Protein AF-A0A0T6BMM8-F1 (afdb_monomer)

pLDDT: mean 78.93, std 19.9, range [31.86, 98.25]

Organism: NCBI:txid1664069

Structure (mmCIF, N/CA/C/O backbone):
data_AF-A0A0T6BMM8-F1
#
_entry.id   AF-A0A0T6BMM8-F1
#
loop_
_atom_site.group_PDB
_atom_site.id
_atom_site.type_symbol
_atom_site.label_atom_id
_atom_site.label_alt_id
_atom_site.label_comp_id
_atom_site.label_asym_id
_atom_site.label_entity_id
_atom_site.label_seq_id
_atom_site.pdbx_PDB_ins_code
_atom_site.Cartn_x
_atom_site.Cartn_y
_atom_site.Cartn_z
_atom_site.occupancy
_atom_site.B_iso_or_equiv
_atom_site.auth_seq_id
_atom_site.auth_comp_id
_atom_site.auth_asym_id
_atom_site.auth_atom_id
_atom_site.pdbx_PDB_model_num
ATOM 1 N N . MET A 1 1 ? -15.860 4.175 -27.025 1.00 31.86 1 MET A N 1
ATOM 2 C CA . MET A 1 1 ? -15.314 3.008 -27.742 1.00 31.86 1 MET A CA 1
ATOM 3 C C . MET A 1 1 ? -14.061 2.585 -27.005 1.00 31.86 1 MET A C 1
ATOM 5 O O . MET A 1 1 ? -13.021 3.208 -27.163 1.00 31.86 1 MET A O 1
ATOM 9 N N . THR A 1 2 ? -14.200 1.643 -26.081 1.00 34.31 2 THR A N 1
ATOM 10 C CA . THR A 1 2 ? -13.064 0.971 -25.454 1.00 34.31 2 THR A CA 1
ATOM 11 C C . THR A 1 2 ? -12.447 0.092 -26.531 1.00 34.31 2 THR A C 1
ATOM 13 O O . THR A 1 2 ? -13.033 -0.920 -26.894 1.00 34.31 2 THR A O 1
ATOM 16 N N . ASN A 1 3 ? -11.322 0.520 -27.107 1.00 37.91 3 ASN A N 1
ATOM 17 C CA . ASN A 1 3 ? -10.489 -0.384 -27.890 1.00 37.91 3 ASN A CA 1
ATOM 18 C C . ASN A 1 3 ? -9.991 -1.451 -26.914 1.00 37.91 3 ASN A C 1
ATOM 20 O O . ASN A 1 3 ? -9.030 -1.219 -26.180 1.00 37.91 3 ASN A O 1
ATOM 24 N N . GLU A 1 4 ? -10.698 -2.576 -26.849 1.00 42.66 4 GLU A N 1
ATOM 25 C CA . GLU A 1 4 ? -10.143 -3.811 -26.320 1.00 42.66 4 GLU A CA 1
ATOM 26 C C . GLU A 1 4 ? -8.946 -4.130 -27.210 1.00 42.66 4 GLU A C 1
ATOM 28 O O . GLU A 1 4 ? -9.084 -4.501 -28.372 1.00 42.66 4 GLU A O 1
ATOM 33 N N . ILE A 1 5 ? -7.751 -3.839 -26.702 1.00 48.84 5 ILE A N 1
ATOM 34 C CA . ILE A 1 5 ? -6.519 -4.292 -27.330 1.00 48.84 5 ILE A CA 1
ATOM 35 C C . ILE A 1 5 ? -6.585 -5.811 -27.220 1.00 48.84 5 ILE A C 1
ATOM 37 O O . ILE A 1 5 ? -6.450 -6.339 -26.116 1.00 48.84 5 ILE A O 1
ATOM 41 N N . GLU A 1 6 ? -6.856 -6.495 -28.333 1.00 53.66 6 GLU A N 1
ATOM 42 C CA . GLU A 1 6 ? -6.776 -7.951 -28.402 1.00 53.66 6 GLU A CA 1
ATOM 43 C C . GLU A 1 6 ? -5.420 -8.375 -27.832 1.00 53.66 6 GLU A C 1
ATOM 45 O O . GLU A 1 6 ? -4.353 -8.001 -28.329 1.00 53.66 6 GLU A O 1
ATOM 50 N N . THR A 1 7 ? -5.450 -9.098 -26.717 1.00 76.31 7 THR A N 1
ATOM 51 C CA . THR A 1 7 ? -4.238 -9.636 -26.108 1.00 76.31 7 THR A CA 1
ATOM 52 C C . THR A 1 7 ? -3.638 -10.669 -27.044 1.00 76.31 7 THR A C 1
ATOM 54 O O . THR A 1 7 ? -4.330 -11.594 -27.464 1.00 76.31 7 THR A O 1
ATOM 57 N N . PHE A 1 8 ? -2.347 -10.529 -27.344 1.00 86.62 8 PHE A N 1
ATOM 58 C CA . PHE A 1 8 ? -1.623 -11.454 -28.211 1.00 86.62 8 PHE A CA 1
ATOM 59 C C . PHE A 1 8 ? -1.727 -12.896 -27.688 1.00 86.62 8 PHE A C 1
ATOM 61 O O . PHE A 1 8 ? -1.293 -13.195 -26.570 1.00 86.62 8 PHE A O 1
ATOM 68 N N . ASN A 1 9 ? -2.308 -13.791 -28.489 1.00 89.69 9 ASN A N 1
ATOM 69 C CA . ASN A 1 9 ? -2.536 -15.175 -28.096 1.00 89.69 9 ASN A CA 1
ATOM 70 C C . ASN A 1 9 ? -1.336 -16.062 -28.452 1.00 89.69 9 ASN A C 1
ATOM 72 O O . ASN A 1 9 ? -1.117 -16.449 -29.596 1.00 89.69 9 ASN A O 1
ATOM 76 N N . TYR A 1 10 ? -0.581 -16.448 -27.428 1.00 90.94 10 TYR A N 1
ATOM 77 C CA . TYR A 1 10 ? 0.542 -17.375 -27.561 1.00 90.94 10 TYR A CA 1
ATOM 78 C C . TYR A 1 10 ? 0.148 -18.798 -27.973 1.00 90.94 10 TYR A C 1
ATOM 80 O O . TYR A 1 10 ? 1.018 -19.547 -28.412 1.00 90.94 10 TYR A O 1
ATOM 88 N N . GLY A 1 11 ? -1.119 -19.187 -27.794 1.00 91.12 11 GLY A N 1
ATOM 89 C CA . GLY A 1 11 ? -1.614 -20.523 -28.130 1.00 91.12 11 GLY A CA 1
ATOM 90 C C . GLY A 1 11 ? -1.694 -20.792 -29.632 1.00 91.12 11 GLY A C 1
ATOM 91 O O . GLY A 1 11 ? -1.698 -21.951 -30.033 1.00 91.12 11 GLY A O 1
ATOM 92 N N . ASP A 1 12 ? -1.693 -19.738 -30.450 1.00 92.94 12 ASP A N 1
ATOM 93 C CA . ASP A 1 12 ? -1.763 -19.848 -31.912 1.00 92.94 12 ASP A CA 1
ATOM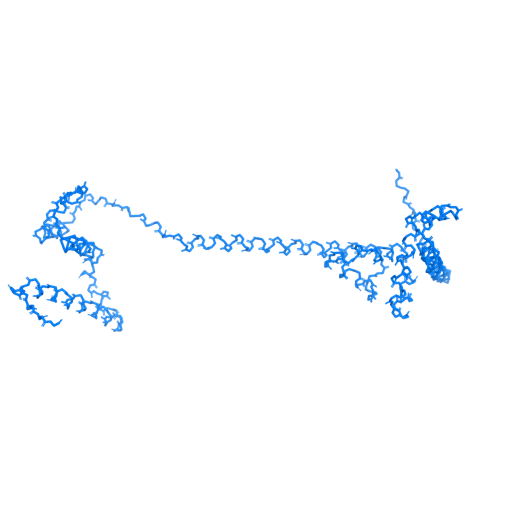 94 C C . ASP A 1 12 ? -0.390 -20.137 -32.551 1.00 92.94 12 ASP A C 1
ATOM 96 O O . ASP A 1 12 ? -0.276 -20.298 -33.765 1.00 92.94 12 ASP A O 1
ATOM 100 N N . LEU A 1 13 ? 0.671 -20.198 -31.739 1.00 94.50 13 LEU A N 1
ATOM 101 C CA . LEU A 1 13 ? 2.051 -20.401 -32.170 1.00 94.50 13 LEU A CA 1
ATOM 102 C C . LEU A 1 13 ? 2.547 -21.805 -31.819 1.00 94.50 13 LEU A C 1
ATOM 104 O O . LEU A 1 13 ? 2.108 -22.422 -30.848 1.00 94.50 13 LEU A O 1
ATOM 108 N N . ASP A 1 14 ? 3.552 -22.283 -32.553 1.00 96.44 14 ASP A N 1
ATOM 109 C CA . ASP A 1 14 ? 4.294 -23.462 -32.124 1.00 96.44 14 ASP A CA 1
ATOM 110 C C . ASP A 1 14 ? 5.103 -23.173 -30.843 1.00 96.44 14 ASP A C 1
ATOM 112 O O . ASP A 1 14 ? 5.467 -22.032 -30.531 1.00 96.44 14 ASP A O 1
ATOM 116 N N . ILE A 1 15 ? 5.419 -24.239 -30.105 1.00 95.50 15 ILE A N 1
ATOM 117 C CA . ILE A 1 15 ? 6.085 -24.166 -28.797 1.00 95.50 15 ILE A CA 1
ATOM 118 C C . ILE A 1 15 ? 7.424 -23.413 -28.878 1.00 95.50 15 ILE A C 1
ATOM 120 O O . ILE A 1 15 ? 7.749 -22.643 -27.971 1.00 95.50 15 ILE A O 1
ATOM 124 N N . SER A 1 16 ? 8.198 -23.607 -29.952 1.00 97.06 16 SER A N 1
ATOM 125 C CA . SER A 1 16 ? 9.505 -22.965 -30.120 1.00 97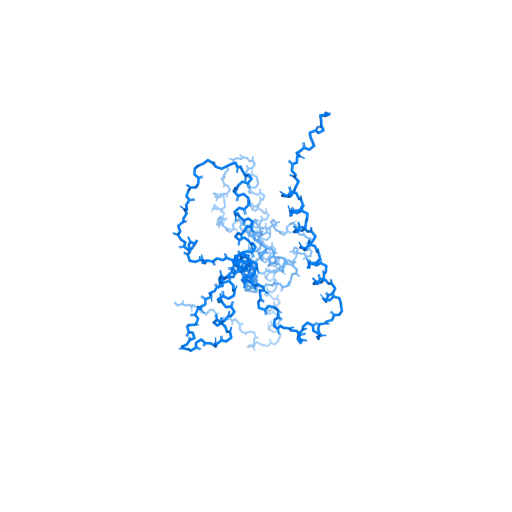.06 16 SER A CA 1
ATOM 126 C C . SER A 1 16 ? 9.347 -21.458 -30.324 1.00 97.06 16 SER A C 1
ATOM 128 O O . SER A 1 16 ? 10.013 -20.667 -29.650 1.00 97.06 16 SER A O 1
ATOM 130 N N . THR A 1 17 ? 8.435 -21.044 -31.206 1.00 96.31 17 THR A N 1
ATOM 131 C CA . THR A 1 17 ? 8.170 -19.623 -31.478 1.00 96.31 17 THR A CA 1
ATOM 132 C C . THR A 1 17 ? 7.598 -18.911 -30.253 1.00 96.31 17 THR A C 1
ATOM 134 O O . THR A 1 17 ? 8.076 -17.834 -29.885 1.00 96.31 17 THR A O 1
ATOM 137 N N . ALA A 1 18 ? 6.639 -19.528 -29.557 1.00 95.81 18 ALA A N 1
ATOM 138 C CA . ALA A 1 18 ? 6.076 -18.985 -28.324 1.00 95.81 18 ALA A CA 1
ATOM 139 C C . ALA A 1 18 ? 7.156 -18.790 -27.242 1.00 95.81 18 ALA A C 1
ATOM 141 O O . ALA A 1 18 ? 7.221 -17.734 -26.607 1.00 95.81 18 ALA A O 1
ATOM 142 N N . ALA A 1 19 ? 8.043 -19.774 -27.057 1.00 95.50 19 ALA A N 1
ATOM 143 C CA . ALA A 1 19 ? 9.151 -19.679 -26.108 1.00 95.50 19 ALA A CA 1
ATOM 144 C C . ALA A 1 19 ? 10.163 -18.587 -26.499 1.00 95.50 19 ALA A C 1
ATOM 146 O O . ALA A 1 19 ? 10.623 -17.829 -25.640 1.00 95.50 19 ALA A O 1
ATOM 147 N N . PHE A 1 20 ? 10.486 -18.468 -27.790 1.00 96.81 20 PHE A N 1
ATOM 148 C CA . PHE A 1 20 ? 11.370 -17.423 -28.303 1.00 96.81 20 PHE A CA 1
ATOM 149 C C . PHE A 1 20 ? 10.814 -16.019 -28.033 1.00 96.81 20 PHE A C 1
ATOM 151 O O . PHE A 1 20 ? 11.542 -15.169 -27.516 1.00 96.81 20 PHE A O 1
ATOM 158 N N . LEU A 1 21 ? 9.534 -15.780 -28.334 1.00 96.38 21 LEU A N 1
ATOM 159 C CA . LEU A 1 21 ? 8.892 -14.483 -28.111 1.00 96.38 21 LEU A CA 1
ATOM 160 C C . LEU A 1 21 ? 8.829 -14.128 -26.623 1.00 96.38 21 LEU A C 1
ATOM 162 O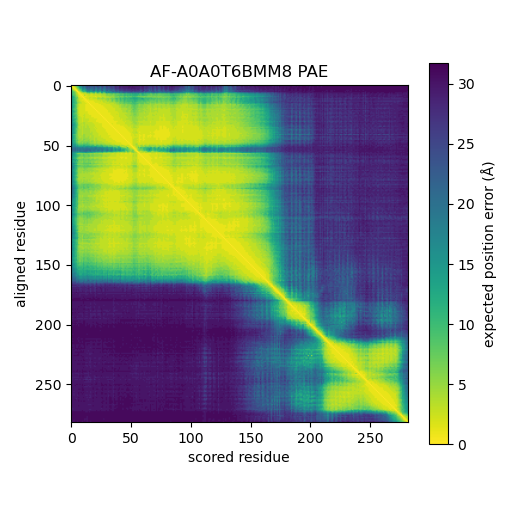 O . LEU A 1 21 ? 9.251 -13.035 -26.256 1.00 96.38 21 LEU A O 1
ATOM 166 N N . ARG A 1 22 ? 8.452 -15.072 -25.749 1.00 93.38 22 ARG A N 1
ATOM 167 C CA . ARG A 1 22 ? 8.483 -14.862 -24.288 1.00 93.38 22 ARG A CA 1
ATOM 168 C C . ARG A 1 22 ? 9.878 -14.494 -23.785 1.00 93.38 22 ARG A C 1
ATOM 170 O O . ARG A 1 22 ? 10.026 -13.610 -22.945 1.00 93.38 22 ARG A O 1
ATOM 177 N N . LYS A 1 23 ? 10.922 -15.131 -24.326 1.00 95.62 23 LYS A N 1
ATOM 178 C CA . LYS A 1 23 ? 12.310 -14.767 -24.011 1.00 95.62 23 LYS A CA 1
ATOM 179 C C . LYS A 1 23 ? 12.632 -13.342 -24.466 1.00 95.62 23 LYS A C 1
ATOM 181 O O . LYS A 1 23 ? 13.268 -12.601 -23.725 1.00 95.62 23 LYS A O 1
ATOM 186 N N . LYS A 1 24 ? 12.198 -12.937 -25.665 1.00 96.38 24 LYS A N 1
ATOM 187 C CA . LYS A 1 24 ? 12.388 -11.560 -26.146 1.00 96.38 24 LYS A CA 1
ATOM 188 C C . LYS A 1 24 ? 11.645 -10.541 -25.288 1.00 96.38 24 LYS A C 1
ATOM 190 O O . LYS A 1 24 ? 12.241 -9.518 -24.969 1.00 96.38 24 LYS A O 1
ATOM 195 N N . GLU A 1 25 ? 10.419 -10.830 -24.866 1.00 92.50 25 GLU A N 1
ATOM 196 C CA . GLU A 1 25 ? 9.665 -9.964 -23.955 1.00 92.50 25 GLU A CA 1
ATOM 197 C C . GLU A 1 25 ? 10.360 -9.791 -22.605 1.00 92.50 25 GLU A C 1
ATOM 199 O O . GLU A 1 25 ? 10.476 -8.665 -22.122 1.00 92.50 25 GLU A O 1
ATOM 204 N N . ASN A 1 26 ? 10.861 -10.878 -22.012 1.00 90.25 26 ASN A N 1
ATOM 205 C CA . ASN A 1 26 ? 11.603 -10.804 -20.753 1.00 90.25 26 ASN A CA 1
ATOM 206 C C . ASN A 1 26 ? 12.877 -9.964 -20.910 1.00 90.25 26 ASN A C 1
ATOM 208 O O . ASN A 1 26 ? 13.080 -9.028 -20.143 1.00 90.25 26 ASN A O 1
ATOM 212 N N . ASN A 1 27 ? 13.664 -10.197 -21.967 1.00 93.56 27 ASN A N 1
ATOM 213 C CA . ASN A 1 27 ? 14.850 -9.385 -22.251 1.00 93.56 27 ASN A CA 1
ATOM 214 C C . ASN A 1 27 ? 14.503 -7.894 -22.421 1.00 93.56 27 ASN A C 1
ATOM 216 O O . ASN A 1 27 ? 15.215 -7.029 -21.920 1.00 93.56 27 ASN A O 1
ATOM 220 N N . MET A 1 28 ? 13.424 -7.573 -23.146 1.00 94.00 28 MET A N 1
ATOM 221 C CA . MET A 1 28 ? 12.974 -6.186 -23.312 1.00 94.00 28 MET A CA 1
ATOM 222 C C . MET A 1 28 ? 12.570 -5.567 -21.973 1.00 94.00 28 MET A C 1
ATOM 224 O O . MET A 1 28 ? 12.896 -4.409 -21.720 1.00 94.00 28 MET A O 1
ATOM 228 N N . ARG A 1 29 ? 11.896 -6.331 -21.107 1.00 89.44 29 ARG A N 1
ATOM 229 C CA . ARG A 1 29 ? 11.499 -5.879 -19.770 1.00 89.44 29 ARG A CA 1
ATOM 230 C C . ARG A 1 29 ? 12.711 -5.554 -18.904 1.00 89.44 29 ARG A C 1
ATOM 232 O O . ARG A 1 29 ? 12.743 -4.463 -18.349 1.00 89.44 29 ARG A O 1
ATOM 239 N N . GLU A 1 30 ? 13.711 -6.432 -18.863 1.00 90.50 30 GLU A N 1
ATOM 240 C CA . GLU A 1 30 ? 14.966 -6.206 -18.132 1.00 90.50 30 GLU A CA 1
ATOM 241 C C . GLU A 1 30 ? 15.691 -4.944 -18.626 1.00 90.50 30 GLU A C 1
ATOM 243 O O . GLU A 1 30 ? 16.108 -4.101 -17.830 1.00 90.50 30 GLU A O 1
ATOM 248 N N . ILE A 1 31 ? 15.807 -4.777 -19.952 1.00 93.81 31 ILE A N 1
ATOM 249 C CA . ILE A 1 31 ? 16.443 -3.597 -20.558 1.00 93.81 31 ILE A CA 1
ATOM 250 C C . ILE A 1 31 ? 15.704 -2.322 -20.147 1.00 93.81 31 ILE A C 1
ATOM 252 O O . ILE A 1 31 ? 16.333 -1.353 -19.726 1.00 93.81 31 ILE A O 1
ATOM 256 N N . VAL A 1 32 ? 14.374 -2.312 -20.261 1.00 92.75 32 VAL A N 1
ATOM 257 C CA . VAL A 1 32 ? 13.547 -1.149 -19.910 1.00 92.75 32 VAL A CA 1
ATOM 258 C C . VAL A 1 32 ? 13.610 -0.856 -18.409 1.00 92.75 32 VAL A C 1
ATOM 260 O O . VAL A 1 32 ? 13.718 0.309 -18.027 1.00 92.75 32 VAL A O 1
ATOM 263 N N . GLY A 1 33 ? 13.574 -1.890 -17.566 1.00 91.38 33 GLY A N 1
ATOM 264 C CA . GLY A 1 33 ? 13.665 -1.781 -16.112 1.00 91.38 33 GLY A CA 1
ATOM 265 C C . GLY A 1 33 ? 14.942 -1.075 -15.669 1.00 91.38 33 GLY A C 1
ATOM 266 O O . GLY A 1 33 ? 14.866 -0.063 -14.967 1.00 91.38 33 GLY A O 1
ATOM 267 N N . LYS A 1 34 ? 16.092 -1.543 -16.170 1.00 93.88 34 LYS A N 1
ATOM 268 C CA . LYS A 1 34 ? 17.409 -0.933 -15.929 1.00 93.88 34 LYS A CA 1
ATOM 269 C C . LYS A 1 34 ? 17.499 0.471 -16.511 1.00 93.88 34 LYS A C 1
ATOM 271 O O . LYS A 1 34 ? 17.884 1.400 -15.811 1.00 93.88 34 LYS A O 1
ATOM 276 N N . ALA A 1 35 ? 17.072 0.666 -17.760 1.00 95.94 35 ALA A N 1
ATOM 277 C CA . ALA A 1 35 ? 17.097 1.982 -18.398 1.00 95.94 35 ALA A CA 1
ATOM 278 C C . ALA A 1 35 ? 16.302 3.031 -17.602 1.00 95.94 35 ALA A C 1
ATOM 280 O O . ALA A 1 35 ? 16.737 4.175 -17.487 1.00 95.94 35 ALA A O 1
ATOM 281 N N . TYR A 1 36 ? 15.159 2.662 -17.014 1.00 96.00 36 TYR A N 1
ATOM 282 C CA . TYR A 1 36 ? 14.409 3.570 -16.146 1.00 96.00 36 TYR A CA 1
ATOM 283 C C . TYR A 1 36 ? 15.068 3.814 -14.789 1.00 96.00 36 TYR A C 1
ATOM 285 O O . TYR A 1 36 ? 14.929 4.923 -14.271 1.00 96.00 36 TYR A O 1
ATOM 293 N N . THR A 1 37 ? 15.782 2.839 -14.219 1.00 95.50 37 THR A N 1
ATOM 294 C CA . THR A 1 37 ? 16.611 3.070 -13.024 1.00 95.50 37 THR A CA 1
ATOM 295 C C . THR A 1 37 ? 17.695 4.105 -13.324 1.00 95.50 37 THR A C 1
ATOM 297 O O . THR A 1 37 ? 17.801 5.097 -12.604 1.00 95.50 37 THR A O 1
ATOM 300 N N . GLU A 1 38 ? 18.408 3.943 -14.441 1.00 97.44 38 GLU A N 1
ATOM 301 C CA . GLU A 1 38 ? 19.480 4.859 -14.848 1.00 97.44 38 GLU A CA 1
ATOM 302 C C . GLU A 1 38 ? 18.961 6.258 -15.161 1.00 97.44 38 GLU A C 1
ATOM 304 O O . GLU A 1 38 ? 19.521 7.244 -14.690 1.00 97.44 38 GLU A O 1
ATOM 309 N N . LEU A 1 39 ? 17.834 6.373 -15.870 1.00 97.44 39 LEU A N 1
ATOM 310 C CA . LEU A 1 39 ? 17.186 7.670 -16.072 1.00 97.44 39 LEU A CA 1
ATOM 311 C C . LEU A 1 39 ? 16.807 8.332 -14.740 1.00 97.44 39 LEU A C 1
ATOM 313 O O . LEU A 1 39 ? 16.955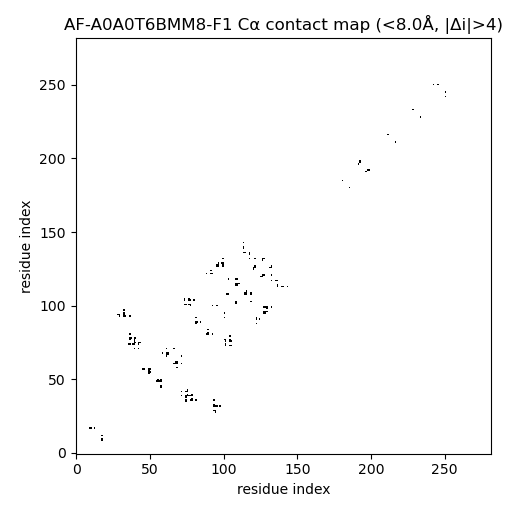 9.544 -14.599 1.00 97.44 39 LEU A O 1
ATOM 317 N N . GLY A 1 40 ? 16.325 7.558 -13.764 1.00 97.88 40 GLY A N 1
ATOM 318 C CA . GLY A 1 40 ? 16.024 8.056 -12.423 1.00 97.88 40 GLY A CA 1
ATOM 319 C C . GLY A 1 40 ? 17.258 8.597 -11.696 1.00 97.88 40 GLY A C 1
ATOM 320 O O . GLY A 1 40 ? 17.162 9.663 -11.085 1.00 97.88 40 GLY A O 1
ATOM 321 N N . ARG A 1 41 ? 18.412 7.927 -11.824 1.00 98.19 41 ARG A N 1
ATOM 322 C CA . ARG A 1 41 ? 19.699 8.397 -11.288 1.00 98.19 41 ARG A CA 1
ATOM 323 C C . ARG A 1 41 ? 20.105 9.743 -11.885 1.00 98.19 41 ARG A C 1
ATOM 325 O O . ARG A 1 41 ? 20.290 10.698 -11.136 1.00 98.19 41 ARG A O 1
ATOM 332 N N . GLU A 1 42 ? 20.176 9.846 -13.214 1.00 98.25 42 GLU A N 1
ATOM 333 C CA . GLU A 1 42 ? 20.601 11.084 -13.893 1.00 98.25 42 GLU A CA 1
ATOM 334 C C . GLU A 1 42 ? 19.679 12.265 -13.542 1.00 98.25 42 GLU A C 1
ATOM 336 O O . GLU A 1 42 ? 20.126 13.382 -13.265 1.00 98.25 42 GLU A O 1
ATOM 341 N N . LEU A 1 43 ? 18.364 12.013 -13.492 1.00 97.81 43 LEU A N 1
ATOM 342 C CA . LEU A 1 43 ? 17.376 13.008 -13.076 1.00 97.81 43 LEU A CA 1
ATOM 343 C C . LEU A 1 43 ? 17.575 13.437 -11.617 1.00 97.81 43 LEU A C 1
ATOM 345 O O . LEU A 1 43 ? 17.435 14.624 -11.312 1.00 97.81 43 LEU A O 1
ATOM 349 N N . LYS A 1 44 ? 17.898 12.501 -10.718 1.00 97.31 44 LYS A N 1
ATOM 350 C CA . LYS A 1 44 ? 18.144 12.795 -9.303 1.00 97.31 44 LYS A CA 1
ATOM 351 C C . LYS A 1 44 ? 19.389 13.660 -9.128 1.00 97.31 44 LYS A C 1
ATOM 353 O O . LYS A 1 44 ? 19.325 14.675 -8.437 1.00 97.31 44 LYS A O 1
ATOM 358 N N . GLU A 1 45 ? 20.488 13.313 -9.788 1.00 96.50 45 GLU A N 1
ATOM 359 C CA . GLU A 1 45 ? 21.735 14.082 -9.730 1.00 96.50 45 GLU A CA 1
ATOM 360 C C . GLU A 1 45 ? 21.548 15.512 -10.256 1.00 96.50 45 GLU A C 1
ATOM 362 O O . GLU A 1 45 ? 21.948 16.485 -9.604 1.00 96.50 45 GLU A O 1
ATOM 367 N N . ALA A 1 46 ? 20.857 15.663 -11.391 1.00 95.62 46 ALA A N 1
ATOM 368 C CA . ALA A 1 46 ? 20.505 16.971 -11.933 1.00 95.62 46 ALA A CA 1
ATOM 369 C C . ALA A 1 46 ? 19.617 17.773 -10.963 1.00 95.62 46 ALA A C 1
ATOM 371 O O . ALA A 1 46 ? 19.873 18.958 -10.723 1.00 95.62 46 ALA A O 1
ATOM 372 N N . GLN A 1 47 ? 18.605 17.136 -10.359 1.00 95.44 47 GLN A N 1
ATOM 373 C CA . GLN A 1 47 ? 17.729 17.768 -9.368 1.00 95.44 47 GLN A CA 1
ATOM 374 C C . GLN A 1 47 ? 18.524 18.287 -8.167 1.00 95.44 47 GLN A C 1
ATOM 376 O O . GLN A 1 47 ? 18.357 19.441 -7.766 1.00 95.44 47 GLN A O 1
ATOM 381 N N . GLU A 1 48 ? 19.410 17.466 -7.604 1.00 94.00 48 GLU A N 1
ATOM 382 C CA . GLU A 1 48 ? 20.237 17.852 -6.464 1.00 94.00 48 GLU A CA 1
ATOM 383 C C . GLU A 1 48 ? 21.175 19.009 -6.799 1.00 94.00 48 GLU A C 1
ATOM 385 O O . GLU A 1 48 ? 21.316 19.946 -6.007 1.00 94.00 48 GLU A O 1
ATOM 390 N N . ARG A 1 49 ? 21.808 18.971 -7.977 1.00 93.56 49 ARG A N 1
ATOM 391 C CA . ARG A 1 49 ? 22.726 20.024 -8.415 1.00 93.56 49 ARG A CA 1
ATOM 392 C C . ARG A 1 49 ? 22.007 21.360 -8.568 1.00 93.56 49 ARG A C 1
ATOM 394 O O . ARG A 1 49 ? 22.493 22.372 -8.063 1.00 93.56 49 ARG A O 1
ATOM 401 N N . LEU A 1 50 ? 20.844 21.358 -9.218 1.00 90.56 50 LEU A N 1
ATOM 402 C CA . LEU A 1 50 ? 20.049 22.566 -9.435 1.00 90.56 50 LEU A CA 1
ATOM 403 C C . LEU A 1 50 ? 19.425 23.096 -8.137 1.00 90.56 50 LEU A C 1
ATOM 405 O O . LEU A 1 50 ? 19.320 24.312 -7.969 1.00 90.56 50 LEU A O 1
ATOM 409 N N . SER A 1 51 ? 19.078 22.210 -7.198 1.00 86.69 51 SER A N 1
ATOM 410 C CA . SER A 1 51 ? 18.589 22.598 -5.871 1.00 86.69 51 SER A CA 1
ATOM 411 C C . SER A 1 51 ? 19.683 23.245 -5.018 1.00 86.69 51 SER A C 1
ATOM 413 O O . SER A 1 51 ? 19.441 24.285 -4.410 1.00 86.69 51 SER A O 1
ATOM 415 N N . LYS A 1 52 ? 20.897 22.672 -4.979 1.00 82.81 52 LYS A N 1
ATOM 416 C CA . LYS A 1 52 ? 22.029 23.190 -4.180 1.00 82.81 52 LYS A CA 1
ATOM 417 C C . LYS A 1 52 ? 22.477 24.585 -4.616 1.00 82.81 52 LYS A C 1
ATOM 419 O O . LYS A 1 52 ? 22.957 25.360 -3.797 1.00 82.81 52 LYS A O 1
ATOM 424 N N . CYS A 1 53 ? 22.327 24.904 -5.897 1.00 76.50 53 CYS A N 1
ATOM 425 C CA . CYS A 1 53 ? 22.712 26.199 -6.450 1.00 76.50 53 CYS A CA 1
ATOM 426 C C . CYS A 1 53 ? 21.568 27.229 -6.468 1.00 76.50 53 CYS A C 1
ATOM 428 O O . CYS A 1 53 ? 21.754 28.317 -7.004 1.00 76.50 53 CYS A O 1
ATOM 430 N N . GLY A 1 54 ? 20.394 26.900 -5.911 1.00 74.06 54 GLY A N 1
ATOM 431 C CA . GLY A 1 54 ? 19.261 27.826 -5.812 1.00 74.06 54 GLY A CA 1
ATOM 432 C C . GLY A 1 54 ? 18.641 28.225 -7.155 1.00 74.06 54 GLY A C 1
ATOM 433 O O . GLY A 1 54 ? 17.875 29.181 -7.201 1.00 74.06 54 GLY A O 1
ATOM 434 N N . TYR A 1 55 ? 18.950 27.513 -8.246 1.00 75.25 55 TYR A N 1
ATOM 435 C CA . TYR A 1 55 ? 18.485 27.887 -9.585 1.00 75.25 55 TYR A CA 1
ATOM 436 C C . TYR A 1 55 ? 16.982 27.675 -9.776 1.00 75.25 55 TYR A C 1
ATOM 438 O O . TYR A 1 55 ? 16.382 28.331 -10.620 1.00 75.25 55 TYR A O 1
ATOM 446 N N . GLY A 1 56 ? 16.376 26.727 -9.051 1.00 76.50 56 GLY A N 1
ATOM 447 C CA . GLY A 1 56 ? 14.939 26.435 -9.151 1.00 76.50 56 GLY A CA 1
ATOM 448 C C . GLY A 1 56 ? 14.461 25.965 -10.536 1.00 76.50 56 GLY A C 1
ATOM 449 O O . GLY A 1 56 ? 13.266 25.788 -10.730 1.00 76.50 56 GLY A O 1
ATOM 450 N N . CYS A 1 57 ? 15.367 25.718 -11.487 1.00 89.62 57 CYS A N 1
ATOM 451 C CA . CYS A 1 57 ? 15.050 25.503 -12.902 1.00 89.62 57 CYS A CA 1
ATOM 452 C C . CYS A 1 57 ? 14.957 24.023 -13.316 1.00 89.62 57 CYS A C 1
ATOM 454 O O . CYS A 1 57 ? 14.912 23.712 -14.504 1.00 89.62 57 CYS A O 1
ATOM 456 N N . PHE A 1 58 ? 14.926 23.085 -12.360 1.00 93.94 58 PHE A N 1
ATOM 457 C CA . PHE A 1 58 ? 14.871 21.648 -12.670 1.00 93.94 58 PHE A CA 1
ATOM 458 C C . PHE A 1 58 ? 13.649 21.281 -13.522 1.00 93.94 58 PHE A C 1
ATOM 460 O O . PHE A 1 58 ? 13.754 20.486 -14.454 1.00 93.94 58 PHE A O 1
ATOM 467 N N . GLN A 1 59 ? 12.496 21.888 -13.230 1.00 91.00 59 GLN A N 1
ATOM 468 C CA . GLN A 1 59 ? 11.271 21.660 -13.995 1.00 91.00 59 GLN A CA 1
ATOM 469 C C . GLN A 1 59 ? 11.384 22.188 -15.435 1.00 91.00 59 GLN A C 1
ATOM 471 O O . GLN A 1 59 ? 10.956 21.508 -16.372 1.00 91.00 59 GLN A O 1
ATOM 476 N N . ASP A 1 60 ? 11.984 23.362 -15.618 1.00 92.19 60 ASP A N 1
ATOM 477 C CA . ASP A 1 60 ? 12.186 23.960 -16.941 1.00 92.19 60 ASP A CA 1
ATOM 478 C C . ASP A 1 60 ? 13.166 23.126 -17.769 1.00 92.19 60 ASP A C 1
ATOM 480 O O . ASP A 1 60 ? 12.915 22.843 -18.940 1.00 92.19 60 ASP A O 1
ATOM 484 N N . TRP A 1 61 ? 14.240 22.641 -17.139 1.00 95.12 61 TRP A N 1
ATOM 485 C CA . TRP A 1 61 ? 15.196 21.741 -17.777 1.00 95.12 61 TRP A CA 1
ATOM 486 C C . TRP A 1 61 ? 14.559 20.404 -18.178 1.00 95.12 61 TRP A C 1
ATOM 488 O O . TRP A 1 61 ? 14.747 19.973 -19.314 1.00 95.12 61 TRP A O 1
ATOM 498 N N . CYS A 1 62 ? 13.743 19.787 -17.311 1.00 95.75 62 CYS A N 1
ATOM 499 C CA . CYS A 1 62 ? 12.986 18.578 -17.664 1.00 95.75 62 CYS A CA 1
ATOM 500 C C . CYS A 1 62 ? 12.112 18.808 -18.906 1.00 95.75 62 CYS A C 1
ATOM 502 O O . CYS A 1 62 ? 12.102 17.990 -19.824 1.00 95.75 62 CYS A O 1
ATOM 504 N N . THR A 1 63 ? 11.433 19.957 -18.963 1.00 93.88 63 THR A N 1
ATOM 505 C CA . THR A 1 63 ? 10.598 20.343 -20.108 1.00 93.88 63 THR A CA 1
ATOM 506 C C . THR A 1 63 ? 11.437 20.512 -21.377 1.00 93.88 63 THR A C 1
ATOM 508 O O . THR A 1 63 ? 11.050 20.020 -22.435 1.00 93.88 63 THR A O 1
ATOM 511 N N . HIS A 1 64 ? 12.612 21.141 -21.273 1.00 95.19 64 HIS A N 1
ATOM 512 C CA . HIS A 1 64 ? 13.544 21.327 -22.387 1.00 95.19 64 HIS A CA 1
ATOM 513 C C . HIS A 1 64 ? 14.024 19.999 -22.994 1.00 95.19 64 HIS A C 1
ATOM 515 O O . HIS A 1 64 ? 14.097 19.881 -24.215 1.00 95.19 64 HIS A O 1
ATOM 521 N N . ILE A 1 65 ? 14.294 18.986 -22.165 1.00 96.38 65 ILE A N 1
ATOM 522 C CA . ILE A 1 65 ? 14.696 17.645 -22.629 1.00 96.38 65 ILE A CA 1
ATOM 523 C C . ILE A 1 65 ? 13.502 16.735 -22.980 1.00 96.38 65 ILE A C 1
ATOM 525 O O . ILE A 1 65 ? 13.689 15.554 -23.270 1.00 96.38 65 ILE A O 1
ATOM 529 N N . GLY A 1 66 ? 12.271 17.258 -22.950 1.00 96.12 66 GLY A N 1
ATOM 530 C CA . GLY A 1 66 ? 11.059 16.527 -23.329 1.00 96.12 66 GLY A CA 1
ATOM 531 C C . GLY A 1 66 ? 10.552 15.523 -22.286 1.00 96.12 66 GLY A C 1
ATOM 532 O O . GLY A 1 66 ? 9.811 14.600 -22.631 1.00 96.12 66 GLY A O 1
ATOM 533 N N . ILE A 1 67 ? 10.930 15.672 -21.014 1.00 96.06 67 ILE A N 1
ATOM 534 C CA . ILE A 1 67 ? 10.457 14.828 -19.912 1.00 96.06 67 ILE A CA 1
ATOM 535 C C . ILE A 1 67 ? 9.431 15.601 -19.082 1.00 96.06 67 ILE A C 1
ATOM 537 O O . ILE A 1 67 ? 9.734 16.617 -18.462 1.00 96.06 67 ILE A O 1
ATOM 541 N N . ASP A 1 68 ? 8.205 15.078 -19.025 1.00 94.81 68 ASP A N 1
ATOM 542 C CA . ASP A 1 68 ? 7.160 15.613 -18.153 1.00 94.81 68 ASP A CA 1
ATOM 543 C C . ASP A 1 68 ? 7.580 15.577 -16.673 1.00 94.81 68 ASP A C 1
ATOM 545 O O . ASP A 1 68 ? 8.178 14.606 -16.197 1.00 94.81 68 ASP A O 1
ATOM 549 N N . ARG A 1 69 ? 7.197 16.610 -15.915 1.00 91.38 69 ARG A N 1
ATOM 550 C CA . ARG A 1 69 ? 7.530 16.739 -14.491 1.00 91.38 69 ARG A CA 1
ATOM 551 C C . ARG A 1 69 ? 7.078 15.528 -13.676 1.00 91.38 69 ARG A C 1
ATOM 553 O O . ARG A 1 69 ? 7.840 15.049 -12.837 1.00 91.38 69 ARG A O 1
ATOM 560 N N . MET A 1 70 ? 5.850 15.044 -13.866 1.00 93.12 70 MET A N 1
ATOM 561 C CA . MET A 1 70 ? 5.350 13.896 -13.105 1.00 93.12 70 MET A CA 1
ATOM 562 C C . MET A 1 70 ? 6.133 12.635 -13.456 1.00 93.12 70 MET A C 1
ATOM 564 O O . MET A 1 70 ? 6.448 11.849 -12.563 1.00 93.12 70 MET A O 1
ATOM 568 N N . LYS A 1 71 ? 6.489 12.454 -14.73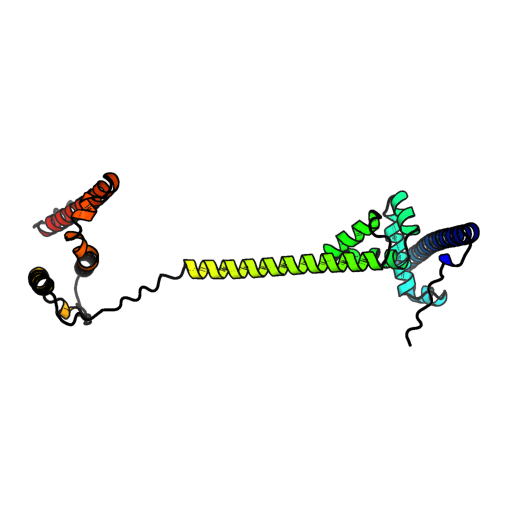2 1.00 95.31 71 LYS A N 1
ATOM 569 C CA . LYS A 1 71 ? 7.353 11.347 -15.160 1.00 95.31 71 LYS A CA 1
ATOM 570 C C . LYS A 1 71 ? 8.745 11.440 -14.529 1.00 95.31 71 LYS A C 1
ATOM 572 O O . LYS A 1 71 ? 9.211 10.438 -13.995 1.00 95.31 71 LYS A O 1
ATOM 577 N N . ALA A 1 72 ? 9.365 12.622 -14.526 1.00 96.50 72 ALA A N 1
ATOM 578 C CA . ALA A 1 72 ? 10.666 12.838 -13.896 1.00 96.50 72 ALA A CA 1
ATOM 579 C C . ALA A 1 72 ? 10.632 12.494 -12.399 1.00 96.50 72 ALA A C 1
ATOM 581 O O . ALA A 1 72 ? 11.471 11.739 -11.917 1.00 96.50 72 ALA A O 1
ATOM 582 N N . MET A 1 73 ? 9.613 12.975 -11.676 1.00 96.06 73 MET A N 1
ATOM 583 C CA . MET A 1 73 ? 9.451 12.677 -10.248 1.00 96.06 73 MET A CA 1
ATOM 584 C C . MET A 1 73 ? 9.243 11.183 -9.981 1.00 96.06 73 MET A C 1
ATOM 586 O O . MET A 1 73 ? 9.839 10.651 -9.053 1.00 96.06 73 MET A O 1
ATOM 590 N N . ARG A 1 74 ? 8.432 10.489 -10.792 1.00 96.94 74 ARG A N 1
ATOM 591 C CA . ARG A 1 74 ? 8.209 9.039 -10.641 1.00 96.94 74 ARG A CA 1
ATOM 592 C C . ARG A 1 74 ? 9.483 8.227 -10.868 1.00 96.94 74 ARG A C 1
ATOM 594 O O . ARG A 1 74 ? 9.718 7.266 -10.144 1.00 96.94 74 ARG A O 1
ATOM 601 N N . LEU A 1 75 ? 10.298 8.610 -11.852 1.00 97.50 75 LEU A N 1
ATOM 602 C CA . LEU A 1 75 ? 11.587 7.967 -12.119 1.00 97.50 75 LEU A CA 1
ATOM 603 C C . LEU A 1 75 ? 12.573 8.189 -10.969 1.00 97.50 75 LEU A C 1
ATOM 605 O O . LEU A 1 75 ? 13.195 7.230 -10.522 1.00 97.50 75 LEU A O 1
ATOM 609 N N . ILE A 1 76 ? 12.653 9.417 -10.445 1.00 97.88 76 ILE A N 1
ATOM 610 C CA . ILE A 1 76 ? 13.475 9.737 -9.270 1.00 97.88 76 ILE A CA 1
ATOM 611 C C . ILE A 1 76 ? 13.039 8.906 -8.058 1.00 97.88 76 ILE A C 1
ATOM 613 O O . ILE A 1 76 ? 13.863 8.223 -7.462 1.00 97.88 76 ILE A O 1
ATOM 617 N N . GLN A 1 77 ? 11.744 8.899 -7.731 1.00 97.69 77 GLN A N 1
ATOM 618 C CA . GLN A 1 77 ? 11.206 8.139 -6.596 1.00 97.69 77 GLN A CA 1
ATOM 619 C C . GLN A 1 77 ? 11.473 6.638 -6.733 1.00 97.69 77 GLN A C 1
ATOM 621 O O . GLN A 1 77 ? 11.813 5.967 -5.761 1.00 97.69 77 GLN A O 1
ATOM 626 N N . ARG A 1 78 ? 11.337 6.094 -7.949 1.00 97.31 78 ARG A N 1
ATOM 627 C CA . ARG A 1 78 ? 11.661 4.693 -8.231 1.00 97.31 78 ARG A CA 1
ATOM 628 C C . ARG A 1 78 ? 13.145 4.407 -8.000 1.00 97.31 78 ARG A C 1
ATOM 630 O O . ARG A 1 78 ? 13.464 3.398 -7.382 1.00 97.31 78 ARG A O 1
ATOM 637 N N . TYR A 1 79 ? 14.031 5.277 -8.478 1.00 97.81 79 TYR A N 1
ATOM 638 C CA . TYR A 1 79 ? 15.470 5.150 -8.250 1.00 97.81 79 TYR A CA 1
ATOM 639 C C . TYR A 1 79 ? 15.814 5.199 -6.755 1.00 97.81 79 TYR A C 1
ATOM 641 O O . TYR A 1 79 ? 16.508 4.315 -6.260 1.00 97.81 79 TYR A O 1
ATOM 649 N N . GLU A 1 80 ? 15.259 6.165 -6.020 1.00 97.12 80 GLU A N 1
ATOM 650 C CA . GLU A 1 80 ? 15.429 6.283 -4.566 1.00 97.12 80 GLU A CA 1
ATOM 651 C C . GLU A 1 80 ? 14.940 5.031 -3.828 1.00 97.12 80 GLU A C 1
ATOM 653 O O . GLU A 1 80 ? 15.593 4.561 -2.899 1.00 97.12 80 GLU A O 1
ATOM 658 N N . LEU A 1 81 ? 13.820 4.441 -4.258 1.00 96.50 81 LEU A N 1
ATOM 659 C CA . LEU A 1 81 ? 13.363 3.170 -3.706 1.00 96.50 81 LEU A CA 1
ATOM 660 C C . LEU A 1 81 ? 14.404 2.068 -3.931 1.00 96.50 81 LEU A C 1
ATOM 662 O O . LEU A 1 81 ? 14.745 1.385 -2.973 1.00 96.50 81 LEU A O 1
ATOM 666 N N . ILE A 1 82 ? 14.904 1.906 -5.158 1.00 96.19 82 ILE A N 1
ATOM 667 C CA . ILE A 1 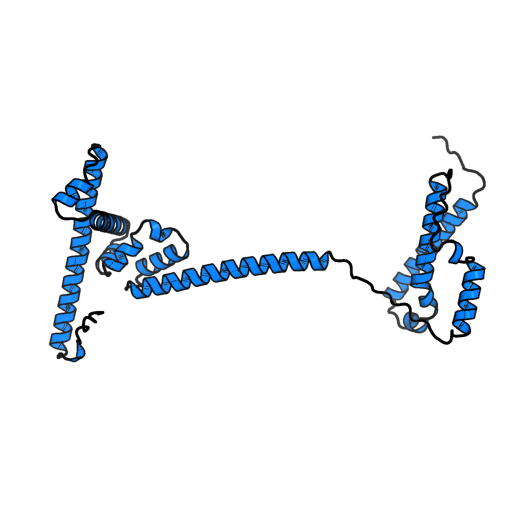82 ? 15.817 0.817 -5.543 1.00 96.19 82 ILE A CA 1
ATOM 668 C C . ILE A 1 82 ? 17.160 0.917 -4.813 1.00 96.19 82 ILE A C 1
ATOM 670 O O . ILE A 1 82 ? 17.602 -0.072 -4.236 1.00 96.19 82 ILE A O 1
ATOM 674 N N . ILE A 1 83 ? 17.779 2.102 -4.762 1.00 95.88 83 ILE A N 1
ATOM 675 C CA . ILE A 1 83 ? 19.110 2.279 -4.150 1.00 95.88 83 ILE A CA 1
ATOM 676 C C . ILE A 1 83 ? 19.122 2.039 -2.631 1.00 95.88 83 ILE A C 1
ATOM 678 O O . ILE A 1 83 ? 20.173 1.815 -2.040 1.00 95.88 83 ILE A O 1
ATOM 682 N N . THR A 1 84 ? 17.954 2.062 -1.982 1.00 94.12 84 THR A N 1
ATOM 683 C CA . THR A 1 84 ? 17.824 1.754 -0.546 1.00 94.12 84 THR A CA 1
ATOM 684 C C . THR A 1 84 ? 17.649 0.262 -0.249 1.00 94.12 84 THR A C 1
ATOM 686 O O . THR A 1 84 ? 17.433 -0.100 0.910 1.00 94.12 84 THR A O 1
ATOM 689 N N . LYS A 1 85 ? 17.674 -0.609 -1.265 1.00 94.62 85 LYS A N 1
ATOM 690 C CA . LYS A 1 85 ? 17.470 -2.059 -1.122 1.00 94.62 85 LYS A CA 1
ATOM 691 C C . LYS A 1 85 ? 18.754 -2.842 -1.366 1.00 94.62 85 LYS A C 1
ATOM 693 O O . LYS A 1 85 ? 19.714 -2.320 -1.919 1.00 94.62 85 LYS A O 1
ATOM 698 N N . CYS A 1 86 ? 18.765 -4.097 -0.915 1.00 92.81 86 CYS A N 1
ATOM 699 C CA . CYS A 1 86 ? 19.843 -5.025 -1.247 1.00 92.81 86 CYS A CA 1
ATOM 700 C C . CYS A 1 86 ? 19.803 -5.398 -2.735 1.00 92.81 86 CYS A C 1
ATOM 702 O O . CYS A 1 86 ? 18.761 -5.267 -3.378 1.00 92.81 86 CYS A O 1
ATOM 704 N N . ASP A 1 87 ? 20.914 -5.918 -3.259 1.00 91.56 87 ASP A N 1
ATOM 705 C CA . ASP A 1 87 ? 21.065 -6.249 -4.683 1.00 91.56 87 ASP A CA 1
ATOM 706 C C . ASP A 1 87 ? 19.962 -7.187 -5.205 1.00 91.56 87 ASP A C 1
ATOM 708 O O . ASP A 1 87 ? 19.421 -6.975 -6.290 1.00 91.56 87 ASP A O 1
ATOM 712 N N . GLU A 1 88 ? 19.563 -8.186 -4.410 1.00 91.56 88 GLU A N 1
ATOM 713 C CA . GLU A 1 88 ? 18.485 -9.119 -4.767 1.00 91.56 88 GLU A CA 1
ATOM 714 C C . GLU A 1 88 ? 17.129 -8.408 -4.910 1.00 91.56 88 GLU A C 1
ATOM 716 O O . GLU A 1 88 ? 16.403 -8.617 -5.883 1.00 91.56 88 GLU A O 1
ATOM 721 N N . GLN A 1 89 ? 16.795 -7.522 -3.968 1.00 92.50 89 GLN A N 1
ATOM 722 C CA . GLN A 1 89 ? 15.559 -6.739 -4.008 1.00 92.50 89 GLN A CA 1
ATOM 723 C C . GLN A 1 89 ? 15.591 -5.656 -5.089 1.00 92.50 89 GLN A C 1
ATOM 725 O O . GLN A 1 89 ? 14.561 -5.370 -5.697 1.00 92.50 89 GLN A O 1
ATOM 730 N N . ALA A 1 90 ? 16.754 -5.057 -5.345 1.00 94.06 90 ALA A N 1
ATOM 731 C CA . ALA A 1 90 ? 16.947 -4.117 -6.439 1.00 94.06 90 ALA A CA 1
ATOM 732 C C . ALA A 1 90 ? 16.676 -4.803 -7.786 1.00 94.06 90 ALA A C 1
ATOM 734 O O . ALA A 1 90 ? 15.849 -4.312 -8.553 1.00 94.06 90 ALA A O 1
ATOM 735 N N . SER A 1 91 ? 17.266 -5.982 -8.022 1.00 93.12 91 SER A N 1
ATOM 736 C CA . SER A 1 91 ? 17.011 -6.781 -9.229 1.00 93.12 91 SER A CA 1
ATOM 737 C C . SER A 1 91 ? 15.534 -7.154 -9.363 1.00 93.12 91 SER A C 1
ATOM 739 O O . SER A 1 91 ? 14.951 -6.983 -10.431 1.00 93.12 91 SER A O 1
ATOM 741 N N . LEU A 1 92 ? 14.894 -7.592 -8.272 1.00 94.06 92 LEU A N 1
ATOM 742 C CA . LEU A 1 92 ? 13.458 -7.881 -8.260 1.00 94.06 92 LEU A CA 1
ATOM 743 C C . LEU A 1 92 ? 12.633 -6.660 -8.698 1.00 94.06 92 LEU A C 1
ATOM 745 O O . LEU A 1 92 ? 11.749 -6.777 -9.542 1.00 94.06 92 LEU A O 1
ATOM 749 N N . LEU A 1 93 ? 12.915 -5.482 -8.136 1.00 95.31 93 LEU A N 1
ATOM 750 C CA . LEU A 1 93 ? 12.219 -4.237 -8.472 1.00 95.31 93 LEU A CA 1
ATOM 751 C C . LEU A 1 93 ? 12.465 -3.793 -9.921 1.00 95.31 93 LEU A C 1
ATOM 753 O O . LEU A 1 93 ? 11.598 -3.156 -10.523 1.00 95.31 93 LEU A O 1
ATOM 757 N N . GLU A 1 94 ? 13.625 -4.103 -10.493 1.00 94.62 94 GLU A N 1
ATOM 758 C CA . GLU A 1 94 ? 13.916 -3.826 -11.899 1.00 94.62 94 GLU A CA 1
ATOM 759 C C . GLU A 1 94 ? 13.121 -4.701 -12.864 1.00 94.62 94 GLU A C 1
ATOM 761 O O . GLU A 1 94 ? 12.679 -4.202 -13.902 1.00 94.62 94 GLU A O 1
ATOM 766 N N . ASP A 1 95 ? 12.855 -5.946 -12.479 1.00 92.88 95 ASP A N 1
ATOM 767 C CA . ASP A 1 95 ? 12.100 -6.907 -13.286 1.00 92.88 95 ASP A CA 1
ATOM 768 C C . ASP A 1 95 ? 10.578 -6.715 -13.202 1.00 92.88 95 ASP A C 1
ATOM 770 O O . ASP A 1 95 ? 9.827 -7.174 -14.075 1.00 92.88 95 ASP A O 1
ATOM 774 N N . LEU A 1 96 ? 10.094 -6.037 -12.157 1.00 94.50 96 LEU A N 1
ATOM 775 C CA . LEU A 1 96 ? 8.672 -5.767 -11.964 1.00 94.50 96 LEU A CA 1
ATOM 776 C C . LEU A 1 96 ? 8.121 -4.743 -12.973 1.00 94.50 96 LEU A C 1
ATOM 778 O O . LEU A 1 96 ? 8.826 -3.835 -13.423 1.00 94.50 96 LEU A O 1
ATOM 782 N N . PRO A 1 97 ? 6.812 -4.809 -13.298 1.00 93.19 97 PRO A N 1
ATOM 783 C CA . PRO A 1 97 ? 6.168 -3.802 -14.129 1.00 93.19 97 PRO A CA 1
ATOM 784 C C . PRO A 1 97 ? 6.375 -2.391 -13.573 1.00 93.19 97 PRO A C 1
ATOM 786 O O . PRO A 1 97 ? 6.071 -2.101 -12.415 1.00 93.19 97 PRO A O 1
ATOM 789 N N . VAL A 1 98 ? 6.810 -1.475 -14.436 1.00 92.69 98 VAL A N 1
ATOM 790 C CA . VAL A 1 98 ? 7.148 -0.096 -14.054 1.00 92.69 98 VAL A CA 1
ATOM 791 C C . VAL A 1 98 ? 5.977 0.602 -13.360 1.00 92.69 98 VAL A C 1
ATOM 793 O O . VAL A 1 98 ? 6.162 1.293 -12.362 1.00 92.69 98 VAL A O 1
ATOM 796 N N . SER A 1 99 ? 4.751 0.355 -13.826 1.00 93.50 99 SER A N 1
ATOM 797 C CA . SER A 1 99 ? 3.532 0.879 -13.209 1.00 93.50 99 SER A CA 1
ATOM 798 C C . SER A 1 99 ? 3.350 0.437 -11.756 1.00 93.50 99 SER A C 1
ATOM 800 O O . SER A 1 99 ? 2.899 1.239 -10.948 1.00 93.50 99 SER A O 1
ATOM 802 N N . LEU A 1 100 ? 3.707 -0.805 -11.414 1.00 96.31 100 LEU A N 1
ATOM 803 C CA . LEU A 1 100 ? 3.670 -1.298 -10.036 1.00 96.31 100 LEU A CA 1
ATOM 804 C C . LEU A 1 100 ? 4.758 -0.618 -9.200 1.00 96.31 100 LEU A C 1
ATOM 806 O O . LEU A 1 100 ? 4.466 -0.083 -8.134 1.00 96.31 100 LEU A O 1
ATOM 810 N N . THR A 1 101 ? 5.989 -0.562 -9.719 1.00 96.00 101 THR A N 1
ATOM 811 C CA . THR A 1 101 ? 7.114 0.069 -9.008 1.00 96.00 101 THR A CA 1
ATOM 812 C C . THR A 1 101 ? 6.882 1.557 -8.742 1.00 96.00 101 THR A C 1
ATOM 814 O O . THR A 1 101 ? 7.257 2.054 -7.686 1.00 96.00 101 THR A O 1
ATOM 817 N N . TYR A 1 102 ? 6.192 2.265 -9.644 1.00 96.31 102 TYR A N 1
ATOM 818 C CA . TYR A 1 102 ? 5.783 3.648 -9.412 1.00 96.31 102 TYR A CA 1
ATOM 819 C C . TYR A 1 102 ? 4.798 3.785 -8.260 1.00 96.31 102 TYR A C 1
ATOM 821 O O . TYR A 1 102 ? 4.925 4.734 -7.496 1.00 96.31 102 TYR A O 1
ATOM 829 N N . GLU A 1 103 ? 3.832 2.877 -8.113 1.00 96.62 103 GLU A N 1
ATOM 830 C CA . GLU A 1 103 ? 2.857 2.970 -7.024 1.00 96.62 103 GLU A CA 1
ATOM 831 C C . GLU A 1 103 ? 3.507 2.770 -5.652 1.00 96.62 103 GLU A C 1
ATOM 833 O O . GLU A 1 103 ? 3.257 3.564 -4.747 1.00 96.62 103 GLU A O 1
ATOM 838 N N . ILE A 1 104 ? 4.406 1.792 -5.512 1.00 97.06 104 ILE A N 1
ATOM 839 C CA . ILE A 1 104 ? 5.096 1.528 -4.237 1.00 97.06 104 ILE A CA 1
ATOM 840 C C . ILE A 1 104 ? 6.216 2.531 -3.913 1.00 97.06 104 ILE A C 1
ATOM 842 O O . ILE A 1 104 ? 6.621 2.651 -2.754 1.00 97.06 104 ILE A O 1
ATOM 846 N N . ALA A 1 105 ? 6.725 3.248 -4.920 1.00 96.81 105 ALA A N 1
ATOM 847 C CA . ALA A 1 105 ? 7.739 4.289 -4.753 1.00 96.81 105 ALA A CA 1
ATOM 848 C C . ALA A 1 105 ? 7.148 5.646 -4.337 1.00 96.81 105 ALA A C 1
ATOM 850 O O . ALA A 1 105 ? 7.887 6.537 -3.917 1.00 96.81 105 ALA A O 1
ATOM 851 N N . ARG A 1 106 ? 5.824 5.834 -4.433 1.00 95.62 106 ARG A N 1
ATOM 852 C CA . ARG A 1 106 ? 5.181 7.084 -4.009 1.00 95.62 106 ARG A CA 1
ATOM 853 C C . ARG A 1 106 ? 5.443 7.353 -2.521 1.00 95.62 106 ARG A C 1
ATOM 855 O O . ARG A 1 106 ? 5.322 6.431 -1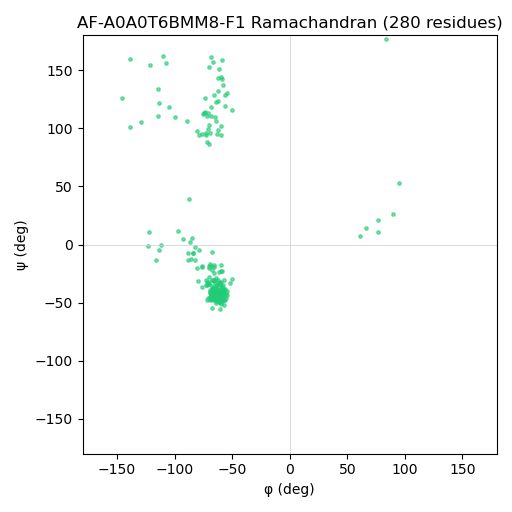.716 1.00 95.62 106 ARG A O 1
ATOM 862 N N . PRO A 1 107 ? 5.622 8.622 -2.111 1.00 93.06 107 PRO A N 1
ATOM 863 C CA . PRO A 1 107 ? 5.727 8.980 -0.694 1.00 93.06 107 PRO A CA 1
ATOM 864 C C . PRO A 1 107 ? 4.513 8.540 0.139 1.00 93.06 107 PRO A C 1
ATOM 866 O O . PRO A 1 107 ? 4.633 8.210 1.312 1.00 93.06 107 PRO A O 1
ATOM 869 N N . SER A 1 108 ? 3.326 8.496 -0.473 1.00 93.50 108 SER A N 1
ATOM 870 C CA . SER A 1 108 ? 2.094 8.055 0.185 1.00 93.50 108 SER A CA 1
ATOM 871 C C . SER A 1 108 ? 1.948 6.535 0.300 1.00 93.50 108 SER A C 1
ATOM 873 O O . SER A 1 108 ? 0.991 6.083 0.925 1.00 93.50 108 SER A O 1
ATOM 875 N N . ALA A 1 109 ? 2.860 5.739 -0.270 1.00 93.38 109 ALA A N 1
ATOM 876 C CA . ALA A 1 109 ? 2.805 4.275 -0.221 1.00 93.38 109 ALA A CA 1
ATOM 877 C C . ALA A 1 109 ? 3.035 3.699 1.190 1.00 93.38 109 ALA A C 1
ATOM 879 O O . ALA A 1 109 ? 2.867 2.506 1.405 1.00 93.38 109 ALA A O 1
ATOM 880 N N . GLU A 1 110 ? 3.389 4.540 2.161 1.00 93.75 110 GLU A N 1
ATOM 881 C CA . GLU A 1 110 ? 3.559 4.162 3.570 1.00 93.75 110 GLU A CA 1
ATOM 882 C C . GLU A 1 110 ? 2.645 4.971 4.508 1.00 93.75 110 GLU A C 1
ATOM 884 O O . GLU A 1 110 ? 2.793 4.914 5.727 1.00 93.75 110 GLU A O 1
ATOM 889 N N . SER A 1 111 ? 1.682 5.725 3.956 1.00 95.88 111 SER A N 1
ATOM 890 C CA . SER A 1 111 ? 0.852 6.658 4.734 1.00 95.88 111 SER A CA 1
ATOM 891 C C . SER A 1 111 ? -0.147 5.979 5.676 1.00 95.88 111 SER A C 1
ATOM 893 O O . SER A 1 111 ? -0.682 6.631 6.564 1.00 95.88 111 SER A O 1
ATOM 89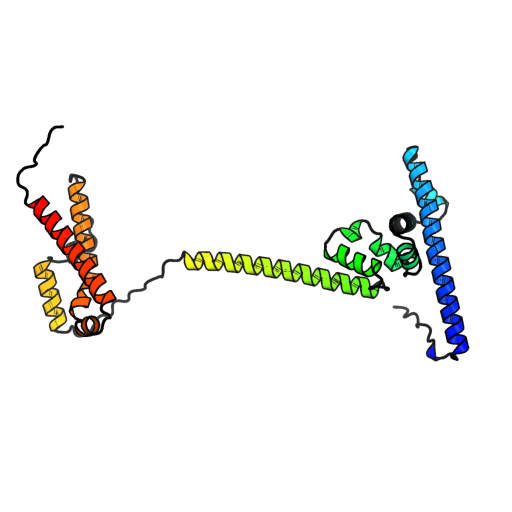5 N N . THR A 1 112 ? -0.469 4.709 5.436 1.00 96.00 112 THR A N 1
ATOM 896 C CA . THR A 1 112 ? -1.408 3.909 6.235 1.00 96.00 112 THR A CA 1
ATOM 897 C C . THR A 1 112 ? -0.856 2.496 6.414 1.00 96.00 112 THR A C 1
ATOM 899 O O . THR A 1 112 ? -0.004 2.051 5.638 1.00 96.00 112 THR A O 1
ATOM 902 N N . GLU A 1 113 ? -1.347 1.781 7.426 1.00 95.56 113 GLU A N 1
ATOM 903 C CA . GLU A 1 113 ? -0.961 0.392 7.691 1.00 95.56 113 GLU A CA 1
ATOM 904 C C . GLU A 1 113 ? -1.239 -0.542 6.489 1.00 95.56 113 GLU A C 1
ATOM 906 O O . GLU A 1 113 ? -0.301 -1.213 6.047 1.00 95.56 113 GLU A O 1
ATOM 911 N N . PRO A 1 114 ? -2.428 -0.518 5.844 1.00 97.12 114 PRO A N 1
ATOM 912 C CA . PRO A 1 114 ? -2.704 -1.306 4.640 1.00 97.12 114 PRO A CA 1
ATOM 913 C C . PRO A 1 114 ? -1.708 -1.077 3.508 1.00 97.12 114 PRO A C 1
ATOM 915 O O . PRO A 1 114 ? -1.245 -2.033 2.886 1.00 97.12 114 PRO A O 1
ATOM 918 N N . LYS A 1 115 ? -1.336 0.184 3.256 1.00 97.00 115 LYS A N 1
ATOM 919 C CA . LYS A 1 115 ? -0.393 0.531 2.187 1.00 97.00 115 LYS A CA 1
ATOM 920 C C . LYS A 1 115 ? 1.006 0.015 2.481 1.00 97.00 115 LYS A C 1
ATOM 922 O O . LYS A 1 115 ? 1.639 -0.539 1.586 1.00 97.00 115 LYS A O 1
ATOM 927 N N . ARG A 1 116 ? 1.460 0.115 3.736 1.00 96.81 116 ARG A N 1
ATOM 928 C CA . ARG A 1 116 ? 2.759 -0.432 4.148 1.00 96.81 116 ARG A CA 1
ATOM 929 C C . ARG A 1 116 ? 2.805 -1.947 3.969 1.00 96.81 116 ARG A C 1
ATOM 931 O O . ARG A 1 116 ? 3.774 -2.462 3.420 1.00 96.81 116 ARG A O 1
ATOM 938 N N . GLN A 1 117 ? 1.743 -2.647 4.362 1.00 96.75 117 GLN A N 1
ATOM 939 C CA . GLN A 1 117 ? 1.638 -4.095 4.185 1.00 96.75 117 GLN A CA 1
ATOM 940 C C . GLN A 1 117 ? 1.587 -4.495 2.704 1.00 96.75 117 GLN A C 1
ATOM 942 O O . GLN A 1 117 ? 2.296 -5.411 2.295 1.00 96.75 117 GLN A O 1
ATOM 947 N N . ALA A 1 118 ? 0.802 -3.792 1.881 1.00 97.56 118 ALA A N 1
ATOM 948 C CA . ALA A 1 118 ? 0.738 -4.046 0.441 1.00 97.56 118 ALA A CA 1
ATOM 949 C C . ALA A 1 118 ? 2.088 -3.779 -0.249 1.00 97.56 118 ALA A C 1
ATOM 951 O O . ALA A 1 118 ? 2.525 -4.564 -1.088 1.00 97.56 118 ALA A O 1
ATOM 952 N N . LYS A 1 119 ? 2.793 -2.706 0.139 1.00 97.00 119 LYS A N 1
ATOM 953 C CA . LYS A 1 119 ? 4.156 -2.417 -0.324 1.00 97.00 119 LYS A CA 1
ATOM 954 C C . LYS A 1 119 ? 5.127 -3.530 0.069 1.00 97.00 119 LYS A C 1
ATOM 956 O O . LYS A 1 119 ? 5.904 -3.969 -0.775 1.00 97.00 119 LYS A O 1
ATOM 961 N N . GLN A 1 120 ? 5.069 -4.008 1.311 1.00 96.50 120 GLN A N 1
ATOM 962 C CA . GLN A 1 120 ? 5.936 -5.087 1.780 1.00 96.50 120 GLN A CA 1
ATOM 963 C C . GLN A 1 120 ? 5.709 -6.389 1.002 1.00 96.50 120 GLN A C 1
ATOM 965 O O . GLN A 1 120 ? 6.682 -7.031 0.622 1.00 96.50 120 GLN A O 1
ATOM 970 N N . ALA A 1 121 ? 4.460 -6.734 0.681 1.00 97.25 121 ALA A N 1
ATOM 971 C CA . ALA A 1 121 ? 4.146 -7.910 -0.136 1.00 97.25 121 ALA A CA 1
ATOM 972 C C . ALA A 1 121 ? 4.797 -7.843 -1.534 1.00 97.25 121 ALA A C 1
ATOM 974 O O . ALA A 1 121 ? 5.288 -8.846 -2.052 1.00 97.25 121 ALA A O 1
ATOM 975 N N . VAL A 1 122 ? 4.886 -6.648 -2.133 1.00 97.31 122 VAL A N 1
ATOM 976 C CA . VAL A 1 122 ? 5.627 -6.452 -3.394 1.00 97.31 122 VAL A CA 1
ATOM 977 C C . VAL A 1 122 ? 7.135 -6.620 -3.182 1.00 97.31 122 VAL A C 1
ATOM 979 O O . VAL A 1 122 ? 7.789 -7.300 -3.969 1.00 97.31 122 VAL A O 1
ATOM 982 N N . LEU A 1 123 ? 7.692 -6.046 -2.109 1.00 95.56 123 LEU A N 1
ATOM 983 C CA . LEU A 1 123 ? 9.122 -6.165 -1.780 1.00 95.56 123 LEU A CA 1
ATOM 984 C C . LEU A 1 123 ? 9.551 -7.600 -1.430 1.00 95.56 123 LEU A C 1
ATOM 986 O O . LEU A 1 123 ? 10.723 -7.935 -1.591 1.00 95.56 123 LEU A O 1
ATOM 990 N N . ASN A 1 124 ? 8.614 -8.431 -0.973 1.00 96.00 124 ASN A N 1
ATOM 991 C CA . ASN A 1 124 ? 8.806 -9.860 -0.725 1.00 96.00 124 ASN A CA 1
ATOM 992 C C . ASN A 1 124 ? 8.625 -10.719 -1.993 1.00 96.00 124 ASN A C 1
ATOM 994 O O . ASN A 1 124 ? 8.864 -11.923 -1.960 1.00 96.00 124 ASN A O 1
ATOM 998 N N . GLY A 1 125 ? 8.179 -10.130 -3.110 1.00 94.88 125 GLY A N 1
ATOM 999 C CA . GLY A 1 125 ? 7.910 -10.845 -4.360 1.00 94.88 125 GLY A CA 1
ATOM 1000 C C . GLY A 1 125 ? 6.599 -11.643 -4.381 1.00 94.88 125 GLY A C 1
ATOM 1001 O O . GLY A 1 125 ? 6.381 -12.413 -5.320 1.00 94.88 125 GLY A O 1
ATOM 1002 N N . GLU A 1 126 ? 5.727 -11.454 -3.385 1.00 96.88 126 GLU A N 1
ATOM 1003 C CA . GLU A 1 126 ? 4.402 -12.086 -3.289 1.00 96.88 126 GLU A CA 1
ATOM 1004 C C . GLU A 1 126 ? 3.425 -11.481 -4.307 1.00 96.88 126 GLU A C 1
ATOM 1006 O O . GLU A 1 126 ? 2.600 -12.185 -4.884 1.00 96.88 126 GLU A O 1
ATOM 1011 N N . VAL A 1 127 ? 3.559 -10.178 -4.570 1.00 96.75 127 VAL A N 1
ATOM 1012 C CA . VAL A 1 127 ? 2.731 -9.420 -5.516 1.00 96.75 127 VAL A CA 1
ATOM 1013 C C . VAL A 1 127 ? 3.588 -8.957 -6.687 1.00 96.75 127 VAL A C 1
ATOM 1015 O O . VAL A 1 127 ? 4.558 -8.221 -6.500 1.00 96.75 127 VAL A O 1
ATOM 1018 N N . LYS A 1 128 ? 3.220 -9.356 -7.910 1.00 94.56 128 LYS A N 1
ATOM 1019 C CA . LYS A 1 128 ? 4.022 -9.086 -9.118 1.00 94.56 128 LYS A CA 1
ATOM 1020 C C . LYS A 1 128 ? 3.316 -8.188 -10.123 1.00 94.56 128 LYS A C 1
ATOM 1022 O O . LYS A 1 128 ? 3.951 -7.662 -11.038 1.00 94.56 128 LYS A O 1
ATOM 1027 N N . THR A 1 129 ? 2.013 -7.982 -9.962 1.00 95.62 129 THR A N 1
ATOM 1028 C CA . THR A 1 129 ? 1.210 -7.160 -10.866 1.00 95.62 129 THR A CA 1
ATOM 1029 C C . THR A 1 129 ? 0.536 -5.996 -10.146 1.00 95.62 129 THR A C 1
ATOM 1031 O O . THR A 1 129 ? 0.244 -6.033 -8.952 1.00 95.62 129 THR A O 1
ATOM 1034 N N . LEU A 1 130 ? 0.238 -4.935 -10.901 1.00 95.38 130 LEU A N 1
ATOM 1035 C CA . LEU A 1 130 ? -0.510 -3.789 -10.377 1.00 95.38 130 LEU A CA 1
ATOM 1036 C C . LEU A 1 130 ? -1.944 -4.165 -9.971 1.00 95.38 130 LEU A C 1
ATOM 1038 O O . LEU A 1 130 ? -2.515 -3.530 -9.088 1.00 95.38 130 LEU A O 1
ATOM 1042 N N . LYS A 1 131 ? -2.529 -5.171 -10.630 1.00 96.00 131 LYS A N 1
ATOM 1043 C CA . LYS A 1 131 ? -3.875 -5.653 -10.323 1.00 96.00 131 LYS A CA 1
ATOM 1044 C C . LYS A 1 131 ? -3.905 -6.310 -8.942 1.00 96.00 131 LYS A C 1
ATOM 1046 O O . LYS A 1 131 ? -4.640 -5.830 -8.087 1.00 96.00 131 LYS A O 1
ATOM 1051 N N . GLU A 1 132 ? -3.038 -7.297 -8.714 1.00 97.12 132 GLU A N 1
ATOM 1052 C CA . GLU A 1 132 ? -2.889 -7.972 -7.415 1.00 97.12 132 GLU A CA 1
ATOM 1053 C C . GLU A 1 132 ? -2.603 -6.966 -6.292 1.00 97.12 132 GLU A C 1
ATOM 1055 O O . GLU A 1 132 ? -3.207 -7.034 -5.228 1.00 97.12 132 GLU A O 1
ATOM 1060 N N . TYR A 1 133 ? -1.741 -5.973 -6.544 1.00 97.94 133 TYR A N 1
ATOM 1061 C CA . TYR A 1 133 ? -1.452 -4.917 -5.570 1.00 97.94 133 TYR A CA 1
ATOM 1062 C C . TYR A 1 133 ? -2.699 -4.119 -5.168 1.00 97.94 133 TYR A C 1
ATOM 1064 O O . TYR A 1 133 ? -2.904 -3.837 -3.989 1.00 97.94 133 TYR A O 1
ATOM 1072 N N . ARG A 1 134 ? -3.540 -3.740 -6.139 1.00 97.00 134 ARG A N 1
ATOM 1073 C CA . ARG A 1 134 ? -4.773 -2.983 -5.875 1.00 97.00 134 ARG A CA 1
ATOM 1074 C C . ARG A 1 134 ? -5.813 -3.819 -5.145 1.00 97.00 134 ARG A C 1
ATOM 1076 O O . ARG A 1 134 ? -6.483 -3.288 -4.268 1.00 97.00 134 ARG A O 1
ATOM 1083 N N . GLU A 1 135 ? -5.939 -5.091 -5.506 1.00 97.81 135 GLU A N 1
ATOM 1084 C CA . GLU A 1 135 ? -6.845 -6.032 -4.843 1.00 97.81 135 GLU A CA 1
ATOM 1085 C C . GLU A 1 135 ? -6.427 -6.245 -3.384 1.00 97.81 135 GLU A C 1
ATOM 1087 O O . GLU A 1 135 ? -7.241 -6.038 -2.488 1.00 97.81 135 GLU A O 1
ATOM 1092 N N . LEU A 1 136 ? -5.141 -6.519 -3.137 1.00 97.88 136 LEU A N 1
ATOM 1093 C CA . LEU A 1 136 ? -4.591 -6.671 -1.788 1.00 97.88 136 LEU A CA 1
ATOM 1094 C C . LEU A 1 136 ? -4.764 -5.401 -0.946 1.00 97.88 136 LEU A C 1
ATOM 1096 O O . LEU A 1 136 ? -5.101 -5.470 0.236 1.00 97.88 136 LEU A O 1
ATOM 1100 N N . LEU A 1 137 ? -4.520 -4.228 -1.537 1.00 97.38 137 LEU A N 1
ATOM 1101 C CA . LEU A 1 137 ? -4.704 -2.961 -0.838 1.00 97.38 137 LEU A CA 1
ATOM 1102 C C . LEU A 1 137 ? -6.175 -2.747 -0.458 1.00 97.38 137 LEU A C 1
ATOM 1104 O O . LEU A 1 137 ? -6.451 -2.405 0.688 1.00 97.38 137 LEU A O 1
ATOM 1108 N N . ALA A 1 138 ? -7.103 -2.987 -1.386 1.00 97.69 138 ALA A N 1
ATOM 1109 C CA . ALA A 1 138 ? -8.534 -2.844 -1.136 1.00 97.69 138 ALA A CA 1
ATOM 1110 C C . ALA A 1 138 ? -9.031 -3.820 -0.059 1.00 97.69 138 ALA A C 1
ATOM 1112 O O . ALA A 1 138 ? -9.801 -3.424 0.814 1.00 97.69 138 ALA A O 1
ATOM 1113 N N . GLU A 1 139 ? -8.560 -5.069 -0.079 1.00 97.62 139 GLU A N 1
ATOM 1114 C CA . GLU A 1 139 ? -8.861 -6.065 0.953 1.00 97.62 139 GLU A CA 1
ATOM 1115 C C . GLU A 1 139 ? -8.408 -5.586 2.338 1.00 97.62 139 GLU A C 1
ATOM 1117 O O . GLU A 1 139 ? -9.183 -5.600 3.295 1.00 97.62 139 GLU A O 1
ATOM 1122 N N . LYS A 1 140 ? -7.169 -5.094 2.445 1.00 96.19 140 LYS A N 1
ATOM 1123 C CA . LYS A 1 140 ? -6.614 -4.607 3.714 1.00 96.19 140 LYS A CA 1
ATOM 1124 C C . LYS A 1 140 ? -7.297 -3.337 4.213 1.00 96.19 140 LYS A C 1
ATOM 1126 O O . LYS A 1 140 ? -7.541 -3.215 5.410 1.00 96.19 140 LYS A O 1
ATOM 1131 N N . GLU A 1 141 ? -7.621 -2.403 3.322 1.00 96.81 141 GLU A N 1
ATOM 1132 C CA . GLU A 1 141 ? -8.372 -1.193 3.674 1.00 96.81 141 GLU A CA 1
ATOM 1133 C C . GLU A 1 141 ? -9.793 -1.537 4.150 1.00 96.81 141 GLU A C 1
ATOM 1135 O O . GLU A 1 141 ? -10.260 -0.968 5.136 1.00 96.81 141 GLU A O 1
ATOM 1140 N N . ALA A 1 142 ? -10.457 -2.509 3.515 1.00 97.06 142 ALA A N 1
ATOM 1141 C CA . ALA A 1 142 ? -11.763 -2.996 3.953 1.00 97.06 142 ALA A CA 1
ATOM 1142 C C . ALA A 1 142 ? -11.693 -3.686 5.324 1.00 97.06 142 ALA A C 1
ATOM 1144 O O . ALA A 1 142 ? -12.546 -3.435 6.176 1.00 97.06 142 ALA A O 1
ATOM 1145 N N . ALA A 1 143 ? -10.663 -4.502 5.567 1.00 95.75 143 ALA A N 1
ATOM 1146 C CA . ALA A 1 143 ? -10.444 -5.147 6.859 1.00 95.75 143 ALA A CA 1
ATOM 1147 C C . ALA A 1 143 ? -10.181 -4.126 7.981 1.00 95.75 143 ALA A C 1
ATOM 1149 O O . ALA A 1 143 ? -10.782 -4.222 9.050 1.00 95.75 143 ALA A O 1
ATOM 1150 N N . GLU A 1 144 ? -9.341 -3.112 7.738 1.00 95.44 144 GLU A N 1
ATOM 1151 C CA . GLU A 1 144 ? -9.085 -2.042 8.712 1.00 95.44 144 GLU A CA 1
ATOM 1152 C C . GLU A 1 144 ? -10.353 -1.217 8.992 1.00 95.44 144 GLU A C 1
ATOM 1154 O O . GLU A 1 144 ? -10.633 -0.867 10.139 1.00 95.44 144 GLU A O 1
ATOM 1159 N N . ALA A 1 145 ? -11.149 -0.921 7.960 1.00 96.06 145 ALA A N 1
ATOM 1160 C CA . ALA A 1 145 ? -12.413 -0.209 8.120 1.00 96.06 145 ALA A CA 1
ATOM 1161 C C . ALA A 1 145 ? -13.440 -1.025 8.922 1.00 96.06 145 ALA A C 1
ATOM 1163 O O . ALA A 1 145 ? -14.099 -0.472 9.804 1.00 96.06 145 ALA A O 1
ATOM 1164 N N . ALA A 1 146 ? -13.549 -2.329 8.655 1.00 96.31 146 ALA A N 1
ATOM 1165 C CA . ALA A 1 146 ? -14.428 -3.231 9.393 1.00 96.31 146 ALA A CA 1
ATOM 1166 C C . ALA A 1 146 ? -14.023 -3.339 10.870 1.00 96.31 146 ALA A C 1
ATOM 1168 O O . ALA A 1 146 ? -14.885 -3.283 11.743 1.00 96.31 146 ALA A O 1
ATOM 1169 N N . LEU A 1 147 ? -12.720 -3.415 11.157 1.00 95.88 147 LEU A N 1
ATOM 1170 C CA . LEU A 1 147 ? -12.204 -3.438 12.525 1.00 95.88 147 LEU A CA 1
ATOM 1171 C C . LEU A 1 147 ? -12.549 -2.147 13.278 1.00 95.88 147 LEU A C 1
ATOM 1173 O O . LEU A 1 147 ? -13.128 -2.211 14.357 1.00 95.88 147 LEU A O 1
ATOM 1177 N N . LYS A 1 148 ? -12.308 -0.977 12.674 1.00 95.50 148 LYS A N 1
ATOM 1178 C CA . LYS A 1 148 ? -12.681 0.318 13.274 1.00 95.50 148 LYS A CA 1
ATOM 1179 C C . LYS A 1 148 ? -14.184 0.454 13.502 1.00 95.50 148 LYS A C 1
ATOM 1181 O O . LYS A 1 148 ? -14.607 1.115 14.447 1.00 95.50 148 LYS A O 1
ATOM 1186 N N . GLN A 1 149 ? -14.999 -0.121 12.622 1.00 95.69 149 GLN A N 1
ATOM 1187 C CA . GLN A 1 149 ? -16.447 -0.126 12.793 1.00 95.69 149 GLN A CA 1
ATOM 1188 C C . GLN A 1 149 ? -16.861 -1.026 13.963 1.00 95.69 149 GLN A C 1
ATOM 1190 O O . GLN A 1 149 ? -17.644 -0.594 14.804 1.00 95.69 149 GLN A O 1
ATOM 1195 N N . ALA A 1 150 ? -16.287 -2.226 14.060 1.00 95.38 150 ALA A N 1
ATOM 1196 C CA . ALA A 1 150 ? -16.538 -3.145 15.163 1.00 95.38 150 ALA A CA 1
ATOM 1197 C C . ALA A 1 150 ? -16.099 -2.563 16.518 1.00 95.38 150 ALA A C 1
ATOM 1199 O O . ALA A 1 150 ? -16.820 -2.706 17.499 1.00 95.38 150 ALA A O 1
ATOM 1200 N N . GLU A 1 151 ? -14.964 -1.858 16.572 1.00 95.44 151 GLU A N 1
ATOM 1201 C CA . GLU A 1 151 ? -14.507 -1.151 17.778 1.00 95.44 151 GLU A CA 1
ATOM 1202 C C . GLU A 1 151 ? -15.522 -0.095 18.231 1.00 95.44 151 GLU A C 1
ATOM 1204 O O . GLU A 1 151 ? -15.923 -0.078 19.391 1.00 95.44 151 GLU A O 1
ATOM 1209 N N . ARG A 1 152 ? -16.022 0.731 17.303 1.00 95.56 152 ARG A N 1
ATOM 1210 C CA . ARG A 1 152 ? -17.056 1.736 17.606 1.00 95.56 152 ARG A CA 1
ATOM 1211 C C . ARG A 1 152 ? -18.355 1.106 18.093 1.00 95.56 152 ARG A C 1
ATOM 1213 O O . ARG A 1 152 ? -18.982 1.622 19.011 1.00 95.56 152 ARG A O 1
ATOM 1220 N N . GLU A 1 153 ? -18.782 0.019 17.462 1.00 94.69 153 GLU A N 1
ATOM 1221 C CA . GLU A 1 153 ? -19.981 -0.711 17.876 1.00 94.69 153 GLU A CA 1
ATOM 1222 C C . GLU A 1 153 ? -19.806 -1.332 19.265 1.00 94.69 153 GLU A C 1
ATOM 1224 O O . GLU A 1 153 ? -20.723 -1.257 20.083 1.00 94.69 153 GLU A O 1
ATOM 1229 N N . ALA A 1 154 ? -18.626 -1.881 19.559 1.00 93.62 154 ALA A N 1
ATOM 1230 C CA . ALA A 1 154 ? -18.294 -2.427 20.869 1.00 93.62 154 ALA A CA 1
ATOM 1231 C C . ALA A 1 154 ? -18.271 -1.349 21.961 1.00 93.62 154 ALA A C 1
ATOM 1233 O O . ALA A 1 154 ? -18.758 -1.599 23.063 1.00 93.62 154 ALA A O 1
ATOM 1234 N N . ASP A 1 155 ? -17.756 -0.154 21.666 1.00 93.62 155 ASP A N 1
ATOM 1235 C CA . ASP A 1 155 ? -17.781 0.974 22.601 1.00 93.62 155 ASP A CA 1
ATOM 1236 C C . ASP A 1 155 ? -19.221 1.443 22.867 1.00 93.62 155 ASP A C 1
ATOM 1238 O O . ASP A 1 155 ? -19.627 1.540 24.020 1.00 93.62 155 ASP A O 1
ATOM 1242 N N . ILE A 1 156 ? -20.056 1.588 21.830 1.00 94.00 156 ILE A N 1
ATOM 1243 C CA . ILE A 1 156 ? -21.483 1.928 22.000 1.00 94.00 156 ILE A CA 1
ATOM 1244 C C . ILE A 1 156 ? -22.219 0.876 22.843 1.00 94.00 156 ILE A C 1
ATOM 1246 O O . ILE A 1 156 ? -23.097 1.213 23.640 1.00 94.00 156 ILE A O 1
ATOM 1250 N N . LEU A 1 157 ? -21.925 -0.410 22.639 1.00 92.94 157 LEU A N 1
ATOM 1251 C CA . LEU A 1 157 ? -22.525 -1.488 23.428 1.00 92.94 157 LEU A CA 1
ATOM 1252 C C . LEU A 1 157 ? -22.077 -1.438 24.889 1.00 92.94 157 LEU A C 1
ATOM 1254 O O . LEU A 1 157 ? -22.897 -1.696 25.768 1.00 92.94 157 LEU A O 1
ATOM 1258 N N . ARG A 1 158 ? -20.815 -1.083 25.144 1.00 91.38 158 ARG A N 1
ATOM 1259 C CA . ARG A 1 158 ? -20.279 -0.908 26.496 1.00 91.38 158 ARG A CA 1
ATOM 1260 C C . ARG A 1 158 ? -20.980 0.233 27.225 1.00 91.38 158 ARG A C 1
ATOM 1262 O O . ARG A 1 158 ? -21.495 0.003 28.311 1.00 91.38 158 ARG A O 1
ATOM 1269 N N . ASP A 1 159 ? -21.104 1.391 26.579 1.00 89.69 159 ASP A N 1
ATOM 1270 C CA . ASP A 1 159 ? -21.790 2.559 27.145 1.00 89.69 159 ASP A CA 1
ATOM 1271 C C . ASP A 1 159 ? -23.263 2.252 27.463 1.00 89.69 159 ASP A C 1
ATOM 1273 O O . ASP A 1 159 ? -23.807 2.678 28.480 1.00 89.69 159 ASP A O 1
ATOM 1277 N N . LYS A 1 160 ? -23.939 1.486 26.595 1.00 88.94 160 LYS A N 1
ATOM 1278 C CA . LYS A 1 160 ? -25.321 1.045 26.841 1.00 88.94 160 LYS A CA 1
ATOM 1279 C C . LYS A 1 160 ? -25.427 0.061 28.000 1.00 88.94 160 LYS A C 1
ATOM 1281 O O . LYS A 1 160 ? -26.424 0.098 28.712 1.00 88.94 160 LYS A O 1
ATOM 1286 N N . LEU A 1 161 ? -24.460 -0.844 28.150 1.00 84.00 161 LEU A N 1
ATOM 1287 C CA . LEU A 1 161 ? -24.458 -1.817 29.239 1.00 84.00 161 LEU A CA 1
ATOM 1288 C C . LEU A 1 161 ? -24.277 -1.114 30.588 1.00 84.00 161 LEU A C 1
ATOM 1290 O O . LEU A 1 161 ? -25.035 -1.396 31.507 1.00 84.00 161 LEU A O 1
ATOM 1294 N N . GLU A 1 162 ? -23.363 -0.146 30.660 1.00 83.88 162 GLU A N 1
ATOM 1295 C CA . GLU A 1 162 ? -23.150 0.692 31.847 1.00 83.88 162 GLU A CA 1
ATOM 1296 C C . GLU A 1 162 ? -24.436 1.436 32.245 1.00 83.88 162 GLU A C 1
ATOM 1298 O O . GLU A 1 162 ? -24.872 1.351 33.388 1.00 83.88 162 GLU A O 1
ATOM 1303 N N . GLN A 1 163 ? -25.143 2.044 31.283 1.00 80.44 163 GLN A N 1
ATOM 1304 C CA . GLN A 1 163 ? -26.435 2.698 31.550 1.00 80.44 163 GLN A CA 1
ATOM 1305 C C . GLN A 1 163 ? -27.522 1.741 32.064 1.00 80.44 163 GLN A C 1
ATOM 1307 O O . GLN A 1 163 ? -28.399 2.158 32.818 1.00 80.44 163 GLN A O 1
ATOM 1312 N N . VAL A 1 164 ? -27.514 0.477 31.631 1.00 78.12 164 VAL A N 1
ATOM 1313 C CA . VAL A 1 164 ? -28.472 -0.534 32.107 1.00 78.12 164 VAL A CA 1
ATOM 1314 C C . VAL A 1 164 ? -28.110 -1.016 33.511 1.00 78.12 164 VAL A C 1
ATOM 1316 O O . VAL A 1 164 ? -29.015 -1.254 34.305 1.00 78.12 164 VAL A O 1
ATOM 1319 N N . GLU A 1 165 ? -26.821 -1.151 33.826 1.00 70.62 165 GLU A N 1
ATOM 1320 C CA . GLU A 1 165 ? -26.357 -1.509 35.172 1.00 70.62 165 GLU A CA 1
ATOM 1321 C C . GLU A 1 165 ? -26.636 -0.399 36.197 1.00 70.62 165 GLU A C 1
ATOM 1323 O O . GLU A 1 165 ? -26.991 -0.699 37.335 1.00 70.62 165 GLU A O 1
ATOM 1328 N N . GLU A 1 166 ? -26.537 0.872 35.796 1.00 72.75 166 GLU A N 1
ATOM 1329 C CA . GLU A 1 166 ? -26.866 2.024 36.647 1.00 72.75 166 GLU A CA 1
ATOM 1330 C C . GLU A 1 166 ? -28.378 2.258 36.818 1.00 72.75 166 GLU A C 1
ATOM 1332 O O . GLU A 1 166 ? -28.801 2.948 37.749 1.00 72.75 166 GLU A O 1
ATOM 1337 N N . ALA A 1 167 ? -29.215 1.704 35.938 1.00 67.06 167 ALA A N 1
ATOM 1338 C CA . ALA A 1 167 ? -30.660 1.864 36.025 1.00 67.06 167 ALA A CA 1
ATOM 1339 C C . ALA A 1 167 ? -31.244 1.001 37.158 1.00 67.06 167 ALA A C 1
ATOM 1341 O O . ALA A 1 167 ? -31.283 -0.228 37.074 1.00 67.06 167 ALA A O 1
ATOM 1342 N N . GLU A 1 168 ? -31.764 1.641 38.211 1.00 53.44 168 GLU A N 1
ATOM 1343 C CA . GLU A 1 168 ? -32.528 0.941 39.249 1.00 53.44 168 GLU A CA 1
ATOM 1344 C C . GLU A 1 168 ? -33.744 0.218 38.631 1.00 53.44 168 GLU A C 1
ATOM 1346 O O . GLU A 1 168 ? -34.438 0.786 37.779 1.00 53.44 168 GLU A O 1
ATOM 1351 N N . PRO A 1 169 ? -34.048 -1.030 39.041 1.00 53.94 169 PRO A N 1
ATOM 1352 C CA . PRO A 1 169 ? -35.183 -1.758 38.495 1.00 53.94 169 PRO A CA 1
ATOM 1353 C C . PRO A 1 169 ? -36.486 -1.016 38.812 1.00 53.94 169 PRO A C 1
ATOM 1355 O O . PRO A 1 169 ? -36.822 -0.788 39.973 1.00 53.94 169 PRO A O 1
ATOM 1358 N N . GLU A 1 170 ? -37.258 -0.678 37.779 1.00 50.34 170 GLU A N 1
ATOM 1359 C CA . GLU A 1 170 ? -38.562 -0.032 37.937 1.00 50.34 170 GLU A CA 1
ATOM 1360 C C . GLU A 1 170 ? -39.577 -1.050 38.500 1.00 50.34 170 GLU A C 1
ATOM 1362 O O . GLU A 1 170 ? -40.260 -1.775 37.770 1.00 50.34 170 GLU A O 1
ATOM 1367 N N . ILE A 1 171 ? -39.658 -1.150 39.831 1.00 44.78 171 ILE A N 1
ATOM 1368 C CA . ILE A 1 171 ? -40.617 -2.022 40.521 1.00 44.78 171 ILE A CA 1
ATOM 1369 C C . ILE A 1 171 ? -42.015 -1.403 40.400 1.00 44.78 171 ILE A C 1
ATOM 1371 O O . ILE A 1 171 ? -42.432 -0.579 41.211 1.00 44.78 171 ILE A O 1
ATOM 1375 N N . ARG A 1 172 ? -42.785 -1.829 39.395 1.00 37.66 172 ARG A N 1
ATOM 1376 C CA . ARG A 1 172 ? -44.219 -1.517 39.312 1.00 37.66 172 ARG A CA 1
ATOM 1377 C C . ARG A 1 172 ? -45.019 -2.432 40.234 1.00 37.66 172 ARG A C 1
ATOM 1379 O O . ARG A 1 172 ? -45.431 -3.522 39.840 1.00 37.66 172 ARG A O 1
ATOM 1386 N N . THR A 1 173 ? -45.290 -1.969 41.451 1.00 35.06 173 THR A N 1
ATOM 1387 C CA . THR A 1 173 ? -46.306 -2.578 42.313 1.00 35.06 173 THR A CA 1
ATOM 1388 C C . THR A 1 173 ? -47.697 -2.214 41.790 1.00 35.06 173 THR A C 1
ATOM 1390 O O . THR A 1 173 ? -48.025 -1.050 41.560 1.00 35.06 173 THR A O 1
ATOM 1393 N N . LYS A 1 174 ? -48.536 -3.225 41.551 1.00 34.38 174 LYS A N 1
ATOM 1394 C CA . LYS A 1 174 ? -49.945 -3.035 41.199 1.00 34.38 174 LYS A CA 1
ATOM 1395 C C . LYS A 1 174 ? -50.791 -3.591 42.333 1.00 34.38 174 LYS A C 1
ATOM 1397 O O . LYS A 1 174 ? -50.834 -4.803 42.523 1.00 34.38 174 LYS A O 1
ATOM 1402 N N . TYR A 1 175 ? -51.463 -2.708 43.063 1.00 40.59 175 TYR A N 1
ATOM 1403 C CA . TYR A 1 175 ? -52.458 -3.111 44.049 1.00 40.59 175 TYR A CA 1
ATOM 1404 C C . TYR A 1 175 ? -53.619 -3.804 43.329 1.00 40.59 175 TYR A C 1
ATOM 1406 O O . TYR A 1 175 ? -54.216 -3.254 42.400 1.00 40.59 175 TYR A O 1
ATOM 1414 N N . VAL A 1 176 ? -53.897 -5.047 43.718 1.00 45.00 176 VAL A N 1
ATOM 1415 C CA . VAL A 1 176 ? -55.059 -5.805 43.254 1.00 45.00 176 VAL A CA 1
ATOM 1416 C C . VAL A 1 176 ? -56.107 -5.712 44.352 1.00 45.00 176 VAL A C 1
ATOM 1418 O O . VAL A 1 176 ? -55.934 -6.293 45.420 1.00 45.00 176 VAL A O 1
ATOM 1421 N N . GLU A 1 177 ? -57.188 -4.975 44.103 1.00 45.53 177 GLU A N 1
ATOM 1422 C CA . GLU A 1 177 ? -58.341 -4.958 45.004 1.00 45.53 177 GLU A CA 1
ATOM 1423 C C . GLU A 1 177 ? -58.983 -6.352 45.034 1.00 45.53 177 GLU A C 1
ATOM 1425 O O . GLU A 1 177 ? -59.585 -6.814 44.058 1.00 45.53 177 GLU A O 1
ATOM 1430 N N . VAL A 1 178 ? -58.838 -7.047 46.162 1.00 46.50 178 VAL A N 1
ATOM 1431 C CA . VAL A 1 178 ? -59.498 -8.330 46.403 1.00 46.50 178 VAL A CA 1
ATOM 1432 C C . VAL A 1 178 ? -60.970 -8.046 46.711 1.00 46.50 178 VAL A C 1
ATOM 1434 O O . VAL A 1 178 ? -61.300 -7.463 47.738 1.00 46.50 178 VAL A O 1
ATOM 1437 N N . LYS A 1 179 ? -61.874 -8.453 45.809 1.00 51.50 179 LYS A N 1
ATOM 1438 C CA . LYS A 1 179 ? -63.327 -8.178 45.885 1.00 51.50 179 LYS A CA 1
ATOM 1439 C C . LYS A 1 179 ? -64.030 -8.721 47.137 1.00 51.50 179 LYS A C 1
ATOM 1441 O O . LYS A 1 179 ? -65.137 -8.288 47.443 1.00 51.50 179 LYS A O 1
ATOM 1446 N N . THR A 1 180 ? -63.416 -9.665 47.837 1.00 46.75 180 THR A N 1
ATOM 1447 C CA . THR A 1 180 ? -63.902 -10.227 49.099 1.00 46.75 180 THR A CA 1
ATOM 1448 C C . THR A 1 180 ? -62.699 -10.384 50.017 1.00 46.75 180 THR A C 1
ATOM 1450 O O . THR A 1 180 ? -61.922 -11.317 49.803 1.00 46.75 180 THR A O 1
ATOM 1453 N N . PRO A 1 181 ? -62.491 -9.468 50.976 1.00 55.69 181 PRO A N 1
ATOM 1454 C CA . PRO A 1 181 ? -61.381 -9.582 51.903 1.00 55.69 181 PRO A CA 1
ATOM 1455 C C . PRO A 1 181 ? -61.552 -10.861 52.723 1.00 55.69 181 PRO A C 1
ATOM 1457 O O . PRO A 1 181 ? -62.646 -11.140 53.219 1.00 55.69 181 PRO A O 1
ATOM 1460 N N . ASP A 1 182 ? -60.482 -11.642 52.832 1.00 60.56 182 ASP A N 1
ATOM 1461 C CA . ASP A 1 182 ? -60.434 -12.788 53.731 1.00 60.56 182 ASP A CA 1
ATOM 1462 C C . ASP A 1 182 ? -60.738 -12.310 55.169 1.00 60.56 182 ASP A C 1
ATOM 1464 O O . ASP A 1 182 ? -60.130 -11.328 55.617 1.00 60.56 182 ASP A O 1
ATOM 1468 N N . PRO A 1 183 ? -61.681 -12.939 55.893 1.00 63.59 183 PRO A N 1
ATOM 1469 C CA . PRO A 1 183 ? -61.964 -12.610 57.286 1.00 63.59 183 PRO A CA 1
ATOM 1470 C C . PRO A 1 183 ? -60.720 -12.605 58.189 1.00 63.59 183 PRO A C 1
ATOM 1472 O O . PRO A 1 183 ? -60.661 -11.789 59.109 1.00 63.59 183 PRO A O 1
ATOM 1475 N N . GLU A 1 184 ? -59.723 -13.460 57.923 1.00 58.69 184 GLU A N 1
ATOM 1476 C CA . GLU A 1 184 ? -58.460 -13.466 58.675 1.00 58.69 184 GLU A CA 1
ATOM 1477 C C . GLU A 1 184 ? -57.624 -12.211 58.400 1.00 58.69 184 GLU A C 1
ATOM 1479 O O . GLU A 1 184 ? -57.160 -11.571 59.342 1.00 58.69 184 GLU A O 1
ATOM 1484 N N . LEU A 1 185 ? -57.517 -11.787 57.135 1.00 55.25 185 LEU A N 1
ATOM 1485 C CA . LEU A 1 185 ? -56.794 -10.565 56.752 1.00 55.25 185 LEU A CA 1
ATOM 1486 C C . LEU A 1 185 ? -57.433 -9.302 57.341 1.00 55.25 185 LEU A C 1
ATOM 1488 O O . LEU A 1 185 ? -56.733 -8.348 57.681 1.00 55.25 185 LEU A O 1
ATOM 1492 N N . LEU A 1 186 ? -58.762 -9.274 57.461 1.00 62.16 186 LEU A N 1
ATOM 1493 C CA . LEU A 1 186 ? -59.481 -8.179 58.117 1.00 62.16 186 LEU A CA 1
ATOM 1494 C C . LEU A 1 186 ? -59.185 -8.130 59.618 1.00 62.16 186 LEU A C 1
ATOM 1496 O O . LEU A 1 186 ? -58.878 -7.062 60.144 1.00 62.16 186 LEU A O 1
ATOM 1500 N N . ALA A 1 187 ? -59.254 -9.276 60.298 1.00 66.38 187 ALA A N 1
ATOM 1501 C CA . ALA A 1 187 ? -58.979 -9.365 61.729 1.00 66.38 187 ALA A CA 1
ATOM 1502 C C . ALA A 1 187 ? -57.521 -9.003 62.055 1.00 66.38 187 ALA A C 1
ATOM 1504 O O . ALA A 1 187 ? -57.249 -8.324 63.044 1.00 66.38 187 ALA A O 1
ATOM 1505 N N . GLU A 1 188 ? -56.586 -9.415 61.202 1.00 56.53 188 GLU A N 1
ATOM 1506 C CA . GLU A 1 188 ? -55.171 -9.101 61.349 1.00 56.53 188 GLU A CA 1
ATOM 1507 C C . GLU A 1 188 ? -54.879 -7.612 61.109 1.00 56.53 188 GLU A C 1
ATOM 1509 O O . GLU A 1 188 ? -54.164 -7.001 61.901 1.00 56.53 188 GLU A O 1
ATOM 1514 N N . ASN A 1 189 ? -55.500 -6.987 60.103 1.00 58.00 189 ASN A N 1
ATOM 1515 C CA . ASN A 1 189 ? -55.398 -5.538 59.895 1.00 58.00 189 ASN A CA 1
ATOM 1516 C C . ASN A 1 189 ? -55.956 -4.730 61.072 1.00 58.00 189 ASN A C 1
ATOM 1518 O O . ASN A 1 189 ? -55.348 -3.741 61.473 1.00 58.00 189 ASN A O 1
ATOM 1522 N N . GLU A 1 190 ? -57.089 -5.137 61.647 1.00 64.31 190 GLU A N 1
ATOM 1523 C CA . GLU A 1 190 ? -57.630 -4.481 62.844 1.00 64.31 190 GLU A CA 1
ATOM 1524 C C . GLU A 1 190 ? -56.689 -4.634 64.043 1.00 64.31 190 GLU A C 1
ATOM 1526 O O . GLU A 1 190 ? -56.437 -3.667 64.759 1.00 64.31 190 GLU A O 1
ATOM 1531 N N . ARG A 1 191 ? -56.063 -5.804 64.197 1.00 60.97 191 ARG A N 1
ATOM 1532 C CA . ARG A 1 191 ? -55.038 -6.027 65.222 1.00 60.97 191 ARG A CA 1
ATOM 1533 C C . ARG A 1 191 ? -53.797 -5.154 65.003 1.00 60.97 191 ARG A C 1
ATOM 1535 O O . ARG A 1 191 ? -53.227 -4.645 65.966 1.00 60.97 191 ARG A O 1
ATOM 1542 N N . TYR A 1 192 ? -53.387 -4.949 63.752 1.00 55.00 192 TYR A N 1
ATOM 1543 C CA . TYR A 1 192 ? -52.306 -4.026 63.403 1.00 55.00 192 TYR A CA 1
ATOM 1544 C C . TYR A 1 192 ? -52.677 -2.563 63.689 1.00 55.00 192 TYR A C 1
ATOM 1546 O O . TYR A 1 192 ? -51.854 -1.837 64.247 1.00 55.00 192 TYR A O 1
ATOM 1554 N N . LYS A 1 193 ? -53.913 -2.139 63.396 1.00 55.59 193 LYS A N 1
ATOM 1555 C CA . LYS A 1 193 ? -54.418 -0.798 63.750 1.00 55.59 193 LYS A CA 1
ATOM 1556 C C . LYS A 1 193 ? -54.499 -0.579 65.260 1.00 55.59 193 LYS A C 1
ATOM 1558 O O . LYS A 1 193 ? -54.199 0.513 65.728 1.00 55.59 193 LYS A O 1
ATOM 1563 N N . GLU A 1 194 ? -54.865 -1.599 66.033 1.00 60.22 194 GLU A N 1
ATOM 1564 C CA . GLU A 1 194 ? -54.850 -1.532 67.501 1.00 60.22 194 GLU A CA 1
ATOM 1565 C C . GLU A 1 194 ? -53.431 -1.393 68.062 1.00 60.22 194 GLU A C 1
ATOM 1567 O O . GLU A 1 194 ? -53.216 -0.652 69.021 1.00 60.22 194 GLU A O 1
ATOM 1572 N N . LEU A 1 195 ? -52.456 -2.089 67.467 1.00 50.44 195 LEU A N 1
ATOM 1573 C CA . LEU A 1 195 ? -51.078 -2.110 67.960 1.00 50.44 195 LEU A CA 1
ATOM 1574 C C . LEU A 1 195 ? -50.276 -0.862 67.554 1.00 50.44 195 LEU A C 1
ATOM 1576 O O . LEU A 1 195 ? -49.395 -0.438 68.301 1.00 50.44 195 LEU A O 1
ATOM 1580 N N . PHE A 1 196 ? -50.574 -0.278 66.389 1.00 46.34 196 PHE A N 1
ATOM 1581 C CA . PHE A 1 196 ? -49.778 0.800 65.787 1.00 46.34 196 PHE A CA 1
ATOM 1582 C C . PHE A 1 196 ? -50.556 2.095 65.484 1.00 46.34 196 PHE A C 1
ATOM 1584 O O . PHE A 1 196 ? -49.947 3.076 65.054 1.00 46.34 196 PHE A O 1
ATOM 1591 N N . GLY A 1 197 ? -51.866 2.140 65.747 1.00 51.97 197 GLY A N 1
ATOM 1592 C CA . GLY A 1 197 ? -52.738 3.283 65.458 1.00 51.97 197 GLY A CA 1
ATOM 1593 C C . GLY A 1 197 ? -53.268 3.320 64.017 1.00 51.97 197 GLY A C 1
ATOM 1594 O O . GLY A 1 197 ? -52.936 2.479 63.182 1.00 51.97 197 GLY A O 1
ATOM 1595 N N . ASP A 1 198 ? -54.119 4.310 63.718 1.00 48.06 198 ASP A N 1
ATOM 1596 C CA . ASP A 1 198 ? -54.658 4.532 62.369 1.00 48.06 198 ASP A CA 1
ATOM 1597 C C . ASP A 1 198 ? -53.568 5.085 61.436 1.00 48.06 198 ASP A C 1
ATOM 1599 O O . ASP A 1 198 ? -53.109 6.224 61.566 1.00 48.06 198 ASP A O 1
ATOM 1603 N N . ILE A 1 199 ? -53.151 4.248 60.487 1.00 45.88 199 ILE A N 1
ATOM 1604 C CA . ILE A 1 199 ? -52.043 4.504 59.560 1.00 45.88 199 ILE A CA 1
ATOM 1605 C C . ILE A 1 199 ? -52.396 5.640 58.574 1.00 45.88 199 ILE A C 1
ATOM 1607 O O . ILE A 1 199 ? -51.504 6.332 58.077 1.00 45.88 199 ILE A O 1
ATOM 1611 N N . SER A 1 200 ? -53.690 5.920 58.365 1.00 48.31 200 SER A N 1
ATOM 1612 C CA . SER A 1 200 ? -54.166 6.948 57.427 1.00 48.31 200 SER A CA 1
ATOM 1613 C C . SER A 1 200 ? -53.868 8.392 57.859 1.00 48.31 200 SER A C 1
ATOM 1615 O O . SER A 1 200 ? -53.881 9.295 57.022 1.00 48.31 200 SER A O 1
ATOM 1617 N N . MET A 1 201 ? -53.530 8.650 59.132 1.00 38.91 201 MET A N 1
ATOM 1618 C CA . MET A 1 201 ? -53.146 10.005 59.568 1.00 38.91 201 MET A CA 1
ATOM 1619 C C . MET A 1 201 ? -51.805 10.479 58.989 1.00 38.91 201 MET A C 1
ATOM 1621 O O . MET A 1 201 ? -51.545 11.684 58.975 1.00 38.91 201 MET A O 1
ATOM 1625 N N . TYR A 1 202 ? -50.972 9.557 58.501 1.00 44.66 202 TYR A N 1
ATOM 1626 C CA . TYR A 1 202 ? -49.643 9.855 57.961 1.00 44.66 202 TYR A CA 1
ATOM 1627 C C . TYR A 1 202 ? -49.539 9.625 56.449 1.00 44.66 202 TYR A C 1
ATOM 1629 O O . TYR A 1 202 ? -48.512 9.945 55.850 1.00 44.66 202 TYR A O 1
ATOM 1637 N N . GLU A 1 203 ? -50.622 9.179 55.803 1.00 44.06 203 GLU A N 1
ATOM 1638 C CA . GLU A 1 203 ? -50.766 9.259 54.350 1.00 44.06 203 GLU A CA 1
ATOM 1639 C C . GLU A 1 203 ? -50.956 10.731 53.935 1.00 44.06 203 GLU A C 1
ATOM 1641 O O . GLU A 1 203 ? -52.059 11.257 53.796 1.00 44.06 203 GLU A O 1
ATOM 1646 N N . GLY A 1 204 ? -49.841 11.437 53.741 1.00 45.00 204 GLY A N 1
ATOM 1647 C CA . GLY A 1 204 ? -49.820 12.636 52.902 1.00 45.00 204 GLY A CA 1
ATOM 1648 C C . GLY A 1 204 ? -50.113 13.983 53.570 1.00 45.00 204 GLY A C 1
ATOM 1649 O O . GLY A 1 204 ? -50.499 14.923 52.873 1.00 45.00 204 GLY A O 1
ATOM 1650 N N . ARG A 1 205 ? -49.868 14.161 54.875 1.00 35.47 205 ARG A N 1
ATOM 1651 C CA . ARG A 1 205 ? -49.705 15.511 55.453 1.00 35.47 205 ARG A CA 1
ATOM 1652 C C . ARG A 1 205 ? -48.436 15.595 56.285 1.00 35.47 205 ARG A C 1
ATOM 1654 O O . ARG A 1 205 ? -48.386 15.134 57.417 1.00 35.47 205 ARG A O 1
ATOM 1661 N N . THR A 1 206 ? -47.427 16.263 55.738 1.00 38.44 206 THR A N 1
ATOM 1662 C CA . THR A 1 206 ? -46.295 16.793 56.498 1.00 38.44 206 THR A CA 1
ATOM 1663 C C . THR A 1 206 ? -46.815 17.775 57.551 1.00 38.44 206 THR A C 1
ATOM 1665 O O . THR A 1 206 ? -47.005 18.964 57.290 1.00 38.44 206 THR A O 1
ATOM 1668 N N . THR A 1 207 ? -47.058 17.307 58.776 1.00 37.78 207 THR A N 1
ATOM 1669 C CA . THR A 1 207 ? -47.164 18.212 59.922 1.00 37.78 207 THR A CA 1
ATOM 1670 C C . THR A 1 207 ? -45.772 18.744 60.208 1.00 37.78 207 THR A C 1
ATOM 1672 O O . THR A 1 207 ? -44.936 18.072 60.806 1.00 37.78 207 THR A O 1
ATOM 1675 N N . ARG A 1 208 ? -45.506 19.963 59.739 1.00 36.59 208 ARG A N 1
ATOM 1676 C CA . ARG A 1 208 ? -44.308 20.721 60.087 1.00 36.59 208 ARG A CA 1
ATOM 1677 C C . ARG A 1 208 ? -44.325 20.976 61.598 1.00 36.59 208 ARG A C 1
ATOM 1679 O O . ARG A 1 208 ? -44.992 21.898 62.058 1.00 36.59 208 ARG A O 1
ATOM 1686 N N . VAL A 1 209 ? -43.603 20.162 62.365 1.00 37.97 209 VAL A N 1
ATOM 1687 C CA . VAL A 1 209 ? -43.365 20.411 63.790 1.00 37.97 209 VAL A CA 1
ATOM 1688 C C . VAL A 1 209 ? -42.308 21.507 63.886 1.00 37.97 209 VAL A C 1
ATOM 1690 O O . VAL A 1 209 ? -41.110 21.273 63.754 1.00 37.97 209 VAL A O 1
ATOM 1693 N N . THR A 1 210 ? -42.753 22.751 64.033 1.00 39.56 210 THR A N 1
ATOM 1694 C CA . THR A 1 210 ? -41.872 23.869 64.371 1.00 39.56 210 THR A CA 1
ATOM 1695 C C . THR A 1 210 ? -41.480 23.750 65.846 1.00 39.56 210 THR A C 1
ATOM 1697 O O . THR A 1 210 ? -42.348 23.911 66.702 1.00 39.56 210 THR A O 1
ATOM 1700 N N . ASN A 1 211 ? -40.186 23.503 66.100 1.00 41.06 211 ASN A N 1
ATOM 1701 C CA . ASN A 1 211 ? -39.473 23.466 67.397 1.00 41.06 211 ASN A CA 1
ATOM 1702 C C . ASN A 1 211 ? -39.308 22.090 68.086 1.00 41.06 211 ASN A C 1
ATOM 1704 O O . ASN A 1 211 ? -39.613 21.965 69.269 1.00 41.06 211 ASN A O 1
ATOM 1708 N N . GLY A 1 212 ? -38.774 21.077 67.392 1.00 40.94 212 GLY A N 1
ATOM 1709 C CA . GLY A 1 212 ? -38.232 19.863 68.030 1.00 40.94 212 GLY A CA 1
ATOM 1710 C C . GLY A 1 212 ? -36.718 19.756 67.816 1.00 40.94 212 GLY A C 1
ATOM 1711 O O . GLY A 1 212 ? -36.257 19.978 66.699 1.00 40.94 212 GLY A O 1
ATOM 1712 N N . ASP A 1 213 ? -35.949 19.445 68.864 1.00 47.06 213 ASP A N 1
ATOM 1713 C CA . ASP A 1 213 ? -34.500 19.180 68.774 1.00 47.06 213 ASP A CA 1
ATOM 1714 C C . ASP A 1 213 ? -34.206 18.001 67.826 1.00 47.06 213 ASP A C 1
ATOM 1716 O O . ASP A 1 213 ? -35.079 17.160 67.615 1.00 47.06 213 ASP A O 1
ATOM 1720 N N . ALA A 1 214 ? -32.981 17.896 67.290 1.00 43.50 214 ALA A N 1
ATOM 1721 C CA . ALA A 1 214 ? -32.573 16.879 66.299 1.00 43.50 214 ALA A CA 1
ATOM 1722 C C . ALA A 1 214 ? -32.939 15.425 66.678 1.00 43.50 214 ALA A C 1
ATOM 1724 O O . ALA A 1 214 ? -33.228 14.612 65.804 1.00 43.50 214 ALA A O 1
ATOM 1725 N N . ILE A 1 215 ? -33.001 15.124 67.979 1.00 47.12 215 ILE A N 1
ATOM 1726 C CA . ILE A 1 215 ? -33.431 13.831 68.541 1.00 47.12 215 ILE A CA 1
ATOM 1727 C C . ILE A 1 215 ? -34.909 13.532 68.233 1.00 47.12 215 ILE A C 1
ATOM 1729 O O . ILE A 1 215 ? -35.292 12.389 68.023 1.00 47.12 215 ILE A O 1
ATOM 1733 N N . THR A 1 216 ? -35.759 14.556 68.166 1.00 52.38 216 THR A N 1
ATOM 1734 C CA . THR A 1 216 ? -37.184 14.399 67.843 1.00 52.38 216 THR A CA 1
ATOM 1735 C C . THR A 1 216 ? -37.358 13.919 66.404 1.00 52.38 216 THR A C 1
ATOM 1737 O O . THR A 1 216 ? -38.149 13.020 66.150 1.00 52.38 216 THR A O 1
ATOM 1740 N N . TYR A 1 217 ? -36.596 14.489 65.466 1.00 54.28 217 TYR A N 1
ATOM 1741 C CA . TYR A 1 217 ? -36.660 14.135 64.048 1.00 54.28 217 TYR A CA 1
ATOM 1742 C C . TYR A 1 217 ? -36.203 12.690 63.799 1.00 54.28 217 TYR A C 1
ATOM 1744 O O . TYR A 1 217 ? -36.904 11.931 63.135 1.00 54.28 217 TYR A O 1
ATOM 1752 N N . THR A 1 218 ? -35.094 12.277 64.417 1.00 55.16 218 THR A N 1
ATOM 1753 C CA . THR A 1 218 ? -34.572 10.910 64.273 1.00 55.16 218 THR A CA 1
ATOM 1754 C C . THR A 1 218 ? -35.482 9.852 64.901 1.00 55.16 218 THR A C 1
ATOM 1756 O O . THR A 1 218 ? -35.560 8.741 64.387 1.00 55.16 218 THR A O 1
ATOM 1759 N N . VAL A 1 219 ? -36.221 10.181 65.967 1.00 59.38 219 VAL A N 1
ATOM 1760 C CA . VAL A 1 219 ? -37.241 9.284 66.546 1.00 59.38 219 VAL A CA 1
ATOM 1761 C C . VAL A 1 219 ? -38.414 9.067 65.582 1.00 59.38 219 VAL A C 1
ATOM 1763 O O . VAL A 1 219 ? -38.914 7.946 65.475 1.00 59.38 219 VAL A O 1
ATOM 1766 N N . TYR A 1 220 ? -38.837 10.108 64.855 1.00 56.19 220 TYR A N 1
ATOM 1767 C CA . TYR A 1 220 ? -39.889 9.979 63.841 1.00 56.19 220 TYR A CA 1
ATOM 1768 C C . TYR A 1 220 ? -39.429 9.158 62.632 1.00 56.19 220 TYR A C 1
ATOM 1770 O O . TYR A 1 220 ? -40.139 8.230 62.249 1.00 56.19 220 TYR A O 1
ATOM 1778 N N . GLU A 1 221 ? -38.239 9.428 62.087 1.00 65.69 221 GLU A N 1
ATOM 1779 C CA . GLU A 1 221 ? -37.671 8.632 60.985 1.00 65.69 221 GLU A CA 1
ATOM 1780 C C . GLU A 1 221 ? -37.518 7.159 61.378 1.00 65.69 221 GLU A C 1
ATOM 1782 O O . GLU A 1 221 ? -37.956 6.268 60.653 1.00 65.69 221 GLU A O 1
ATOM 1787 N N . PHE A 1 222 ? -36.995 6.893 62.580 1.00 69.44 222 PHE A N 1
ATOM 1788 C CA . PHE A 1 222 ? -36.891 5.538 63.112 1.00 69.44 222 PHE A CA 1
ATOM 1789 C C . PHE A 1 222 ? -38.260 4.838 63.186 1.00 69.44 222 PHE A C 1
ATOM 1791 O O . PHE A 1 222 ? -38.378 3.663 62.838 1.00 69.44 222 PHE A O 1
ATOM 1798 N N . SER A 1 223 ? -39.317 5.550 63.593 1.00 67.00 223 SER A N 1
ATOM 1799 C CA . SER A 1 223 ? -40.679 5.004 63.624 1.00 67.00 223 SER A CA 1
ATOM 1800 C C . SER A 1 223 ? -41.221 4.680 62.225 1.00 67.00 223 SER A C 1
ATOM 1802 O O . SER A 1 223 ? -41.851 3.633 62.047 1.00 67.00 223 SER A O 1
ATOM 1804 N N . GLU A 1 224 ? -40.962 5.533 61.230 1.00 64.88 224 GLU A N 1
ATOM 1805 C CA . GLU A 1 224 ? -41.333 5.271 59.834 1.00 64.88 224 GLU A CA 1
ATOM 1806 C C . GLU A 1 224 ? -40.587 4.064 59.255 1.00 64.88 224 GLU A C 1
ATOM 1808 O O . GLU A 1 224 ? -41.196 3.217 58.595 1.00 64.88 224 GLU A O 1
ATOM 1813 N N . ASP A 1 225 ? -39.291 3.945 59.532 1.00 75.56 225 ASP A N 1
ATOM 1814 C CA . ASP A 1 225 ? -38.468 2.845 59.036 1.00 75.56 225 ASP A CA 1
ATOM 1815 C C . ASP A 1 225 ? -38.858 1.505 59.664 1.00 75.56 225 ASP A C 1
ATOM 1817 O O . ASP A 1 225 ? -38.972 0.501 58.956 1.00 75.56 225 ASP A O 1
ATOM 1821 N N . VAL A 1 226 ? -39.157 1.478 60.969 1.00 75.69 226 VAL A N 1
ATOM 1822 C CA . VAL A 1 226 ? -39.700 0.282 61.634 1.00 75.69 226 VAL A CA 1
ATOM 1823 C C . VAL A 1 226 ? -41.041 -0.118 61.018 1.00 75.69 226 VAL A C 1
ATOM 1825 O O . VAL A 1 226 ? -41.282 -1.307 60.805 1.00 75.69 226 VAL A O 1
ATOM 1828 N N . ARG A 1 227 ? -41.903 0.845 60.669 1.00 66.19 227 ARG A N 1
ATOM 1829 C CA . ARG A 1 227 ? -43.191 0.556 60.023 1.00 66.19 227 ARG A CA 1
ATOM 1830 C C . ARG A 1 227 ? -43.002 -0.074 58.644 1.00 66.19 227 ARG A C 1
ATOM 1832 O O . ARG A 1 227 ? -43.537 -1.153 58.401 1.00 66.19 227 ARG A O 1
ATOM 1839 N N . LYS A 1 228 ? -42.173 0.529 57.785 1.00 72.56 228 LYS A N 1
ATOM 1840 C CA . LYS A 1 228 ? -41.836 -0.027 56.461 1.00 72.56 228 LYS A CA 1
ATOM 1841 C C . LYS A 1 228 ? -41.196 -1.409 56.572 1.00 72.56 228 LYS A C 1
ATOM 1843 O O . LYS A 1 228 ? -41.453 -2.281 55.745 1.00 72.56 228 LYS A O 1
ATOM 1848 N N . PHE A 1 229 ? -40.370 -1.628 57.595 1.00 78.75 229 PHE A N 1
ATOM 1849 C CA . PHE A 1 229 ? -39.777 -2.932 57.873 1.00 78.75 229 PHE A CA 1
ATOM 1850 C C . PHE A 1 229 ? -40.846 -3.983 58.210 1.00 78.75 229 PHE A C 1
ATOM 1852 O O . PHE A 1 229 ? -40.826 -5.073 57.636 1.00 78.75 229 PHE A O 1
ATOM 1859 N N . VAL A 1 230 ? -41.800 -3.661 59.092 1.00 73.56 230 VAL A N 1
ATOM 1860 C CA . VAL A 1 230 ? -42.907 -4.562 59.457 1.00 73.56 230 VAL A CA 1
ATOM 1861 C C . VAL A 1 230 ? -43.823 -4.832 58.265 1.00 73.56 230 VAL A C 1
ATOM 1863 O O . VAL A 1 230 ? -44.169 -5.984 58.031 1.00 73.56 230 VAL A O 1
ATOM 1866 N N . GLU A 1 231 ? -44.161 -3.823 57.465 1.00 69.81 231 GLU A N 1
ATOM 1867 C CA . GLU A 1 231 ? -44.945 -4.009 56.236 1.00 69.81 231 GLU A CA 1
ATOM 1868 C C . GLU A 1 231 ? -44.222 -4.923 55.240 1.00 69.81 231 GLU A C 1
ATOM 1870 O O . GLU A 1 231 ? -44.807 -5.858 54.691 1.00 69.81 231 GLU A O 1
ATOM 1875 N N . LYS A 1 232 ? -42.920 -4.691 55.034 1.00 74.56 232 LYS A N 1
ATOM 1876 C CA . LYS A 1 232 ? -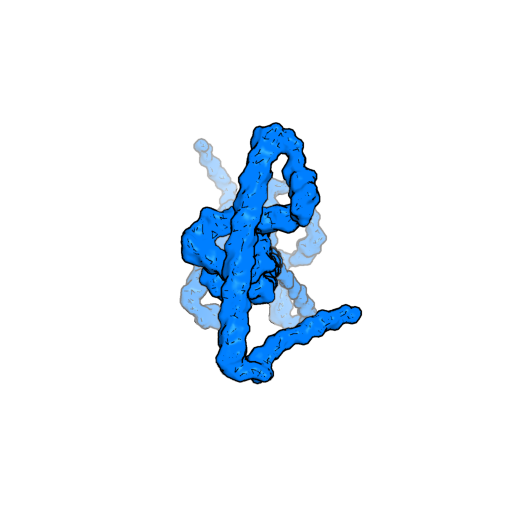42.119 -5.448 54.071 1.00 74.56 232 LYS A CA 1
ATOM 1877 C C . LYS A 1 232 ? -41.913 -6.899 54.489 1.00 74.56 232 LYS A C 1
ATOM 1879 O O . LYS A 1 232 ? -41.952 -7.766 53.624 1.00 74.56 232 LYS A O 1
ATOM 1884 N N . TYR A 1 233 ? -41.672 -7.178 55.769 1.00 78.88 233 TYR A N 1
ATOM 1885 C CA . TYR A 1 233 ? -41.257 -8.508 56.237 1.00 78.88 233 TYR A CA 1
ATOM 1886 C C . TYR A 1 233 ? -42.282 -9.219 57.128 1.00 78.88 233 TYR A C 1
ATOM 1888 O O . TYR A 1 233 ? -42.076 -10.381 57.467 1.00 78.88 233 TYR A O 1
ATOM 1896 N N . GLY A 1 234 ? -43.394 -8.573 57.483 1.00 70.31 234 GLY A N 1
ATOM 1897 C CA . GLY A 1 234 ? -44.413 -9.123 58.382 1.00 70.31 234 GLY A CA 1
ATOM 1898 C C . GLY A 1 234 ? -45.008 -10.439 57.890 1.00 70.31 234 GLY A C 1
ATOM 1899 O O . GLY A 1 234 ? -45.216 -11.346 58.687 1.00 70.31 234 GLY A O 1
ATOM 1900 N N . HIS A 1 235 ? -45.155 -10.598 56.571 1.00 72.38 235 HIS A N 1
ATOM 1901 C CA . HIS A 1 235 ? -45.651 -11.828 55.949 1.00 72.38 235 HIS A CA 1
ATOM 1902 C C . HIS A 1 235 ? -44.786 -13.066 56.246 1.00 72.38 235 HIS A C 1
ATOM 1904 O O . HIS A 1 235 ? -45.289 -14.186 56.175 1.00 72.38 235 HIS A O 1
ATOM 1910 N N . LEU A 1 236 ? -43.501 -12.894 56.593 1.00 71.12 236 LEU A N 1
ATOM 1911 C CA . LEU A 1 236 ? -42.582 -14.003 56.864 1.00 71.12 236 LEU A CA 1
ATOM 1912 C C . LEU A 1 236 ? -43.036 -14.877 58.044 1.00 71.12 236 LEU A C 1
ATOM 1914 O O . LEU A 1 236 ? -42.701 -16.056 58.090 1.00 71.12 236 LEU A O 1
ATOM 1918 N N . THR A 1 237 ? -43.847 -14.357 58.965 1.00 71.19 237 THR A N 1
ATOM 1919 C CA . THR A 1 237 ? -44.387 -15.123 60.105 1.00 71.19 237 THR A CA 1
ATOM 1920 C C . THR A 1 237 ? -45.213 -16.346 59.685 1.00 71.19 237 THR A C 1
ATOM 1922 O O . THR A 1 237 ? -45.312 -17.303 60.454 1.00 71.19 237 THR A O 1
ATOM 1925 N N . HIS A 1 238 ? -45.750 -16.364 58.461 1.00 69.00 238 HIS A N 1
ATOM 1926 C CA . HIS A 1 238 ? -46.562 -17.467 57.938 1.00 69.00 238 HIS A CA 1
ATOM 1927 C C . HIS A 1 238 ? -45.746 -18.566 57.242 1.00 69.00 238 HIS A C 1
ATOM 1929 O O . HIS A 1 238 ? -46.247 -19.673 57.046 1.00 69.00 238 HIS A O 1
ATOM 1935 N N . PHE A 1 239 ? -44.471 -18.318 56.934 1.00 72.69 239 PHE A N 1
ATOM 1936 C CA . PHE A 1 239 ? -43.602 -19.231 56.178 1.00 72.69 239 PHE A CA 1
ATOM 1937 C C . PHE A 1 239 ? -42.880 -20.245 57.080 1.00 72.69 239 PHE A C 1
ATOM 1939 O O . PHE A 1 239 ? -41.698 -20.549 56.915 1.00 72.69 239 PHE A O 1
ATOM 1946 N N . SER A 1 240 ? -43.579 -20.761 58.096 1.00 66.12 240 SER A N 1
ATOM 1947 C CA . SER A 1 240 ? -42.993 -21.672 59.093 1.00 66.12 240 SER A CA 1
ATOM 1948 C C . SER A 1 240 ? -42.433 -22.958 58.471 1.00 66.12 240 SER A C 1
ATOM 1950 O O . SER A 1 240 ? -41.417 -23.478 58.940 1.00 66.12 240 SER A O 1
ATOM 1952 N N . ARG A 1 241 ? -43.048 -23.441 57.383 1.00 66.50 241 ARG A N 1
ATOM 1953 C CA . ARG A 1 241 ? -42.594 -24.624 56.647 1.00 66.50 241 ARG A CA 1
ATOM 1954 C C . ARG A 1 241 ? -41.302 -24.338 55.886 1.00 66.50 241 ARG A C 1
ATOM 1956 O O . ARG A 1 241 ? -40.347 -25.098 56.002 1.00 66.50 241 ARG A O 1
ATOM 1963 N N . GLU A 1 242 ? -41.230 -23.212 55.195 1.00 75.62 242 GLU A N 1
ATOM 1964 C CA . GLU A 1 242 ? -40.065 -22.779 54.424 1.00 75.62 242 GLU A CA 1
ATOM 1965 C C . GLU A 1 242 ? -38.874 -22.492 55.348 1.00 75.62 242 GLU A C 1
ATOM 1967 O O . GLU A 1 242 ? -37.747 -22.891 55.057 1.00 75.62 242 GLU A O 1
ATOM 1972 N N . PHE A 1 243 ? -39.119 -21.904 56.524 1.00 74.50 243 PHE A N 1
ATOM 1973 C CA . PHE A 1 243 ? -38.092 -21.780 57.558 1.00 74.50 243 PHE A CA 1
ATOM 1974 C C . PHE A 1 243 ? -37.657 -23.132 58.126 1.00 74.50 243 PHE A C 1
ATOM 1976 O O . PHE A 1 243 ? -36.495 -23.274 58.494 1.00 74.50 243 PHE A O 1
ATOM 1983 N N . SER A 1 244 ? -38.539 -24.135 58.197 1.00 70.50 244 SER A N 1
ATOM 1984 C CA . SER A 1 244 ? -38.171 -25.479 58.663 1.00 70.50 244 SER A CA 1
ATOM 1985 C C . SER A 1 244 ? -37.292 -26.235 57.659 1.00 70.50 244 SER A C 1
ATOM 1987 O O . SER A 1 244 ? -36.371 -26.943 58.073 1.00 70.50 244 SER A O 1
ATOM 1989 N N . GLU A 1 245 ? -37.510 -26.009 56.363 1.00 77.12 245 GLU A N 1
ATOM 1990 C CA . GLU A 1 245 ? -36.796 -26.646 55.247 1.00 77.12 245 GLU A CA 1
ATOM 1991 C C . GLU A 1 245 ? -35.480 -25.934 54.874 1.00 77.12 245 GLU A C 1
ATOM 1993 O O . GLU A 1 245 ? -34.656 -26.491 54.152 1.00 77.12 245 GLU A O 1
ATOM 1998 N N . MET A 1 246 ? -35.245 -24.722 55.390 1.00 78.62 246 MET A N 1
ATOM 1999 C CA . MET A 1 246 ? -34.017 -23.955 55.160 1.00 78.62 246 MET A CA 1
ATOM 2000 C C . MET A 1 246 ? -32.769 -24.672 55.712 1.00 78.62 246 MET A C 1
ATOM 2002 O O . MET A 1 246 ? -32.813 -25.277 56.788 1.00 78.62 246 MET A O 1
ATOM 2006 N N . ILE A 1 247 ? -31.641 -24.569 54.999 1.00 75.31 247 ILE A N 1
ATOM 2007 C CA . ILE A 1 247 ? -30.342 -25.085 55.464 1.00 75.31 247 ILE A CA 1
ATOM 2008 C C . ILE A 1 247 ? -29.898 -24.391 56.760 1.00 75.31 247 ILE A C 1
ATOM 2010 O O . ILE A 1 247 ? -30.256 -23.235 57.016 1.00 75.31 247 ILE A O 1
ATOM 2014 N N . ASP A 1 248 ? -29.127 -25.097 57.583 1.00 78.00 248 ASP A N 1
ATOM 2015 C CA . ASP A 1 248 ? -28.813 -24.663 58.947 1.00 78.00 248 ASP A CA 1
ATOM 2016 C C . ASP A 1 248 ? -28.010 -23.357 58.987 1.00 78.00 248 ASP A C 1
ATOM 2018 O O . ASP A 1 248 ? -28.283 -22.506 59.835 1.00 78.00 248 ASP A O 1
ATOM 2022 N N . GLU A 1 249 ? -27.109 -23.137 58.027 1.00 76.44 249 GLU A N 1
ATOM 2023 C CA . GLU A 1 249 ? -26.368 -21.881 57.889 1.00 76.44 249 GLU A CA 1
ATOM 2024 C C . GLU A 1 249 ? -27.304 -20.691 57.636 1.00 76.44 249 GLU A C 1
ATOM 2026 O O . GLU A 1 249 ? -27.157 -19.640 58.257 1.00 76.44 249 GLU A O 1
ATOM 2031 N N . GLY A 1 250 ? -28.314 -20.863 56.776 1.00 75.75 250 GLY A N 1
ATOM 2032 C CA . GLY A 1 250 ? -29.304 -19.823 56.491 1.00 75.75 250 GLY A CA 1
ATOM 2033 C C . GLY A 1 250 ? -30.150 -19.494 57.719 1.00 75.75 250 GLY A C 1
ATOM 2034 O O . GLY A 1 250 ? -30.320 -18.324 58.066 1.00 75.75 250 GLY A O 1
ATOM 2035 N N . LYS A 1 251 ? -30.617 -20.523 58.439 1.00 78.25 251 LYS A N 1
ATOM 2036 C CA . LYS A 1 251 ? -31.363 -20.349 59.697 1.00 78.25 251 LYS A CA 1
ATOM 2037 C C . LYS A 1 251 ? -30.547 -19.577 60.730 1.00 78.25 251 LYS A C 1
ATOM 2039 O O . LYS A 1 251 ? -31.099 -18.742 61.445 1.00 78.25 251 LYS A O 1
ATOM 2044 N N . GLU A 1 252 ? -29.255 -19.865 60.824 1.00 75.12 252 GLU A N 1
ATOM 2045 C CA . GLU A 1 252 ? -28.374 -19.228 61.794 1.00 75.12 252 GLU A CA 1
ATOM 2046 C C . GLU A 1 252 ? -28.132 -17.747 61.483 1.00 75.12 252 GLU A C 1
ATOM 2048 O O . GLU A 1 252 ? -28.206 -16.914 62.386 1.00 75.12 252 GLU A O 1
ATOM 2053 N N . GLU A 1 253 ? -27.954 -17.383 60.213 1.00 76.19 253 GLU A N 1
ATOM 2054 C CA . GLU A 1 253 ? -27.854 -15.975 59.808 1.00 76.19 253 GLU A CA 1
ATOM 2055 C C . GLU A 1 253 ? -29.145 -15.192 60.104 1.00 76.19 253 GLU A C 1
ATOM 2057 O O . GLU A 1 253 ? -29.092 -14.091 60.662 1.00 76.19 253 GLU A O 1
ATOM 2062 N N . TYR A 1 254 ? -30.319 -15.787 59.858 1.00 81.56 254 TYR A N 1
ATOM 2063 C CA . TYR A 1 254 ? -31.596 -15.179 60.253 1.00 81.56 254 TYR A CA 1
ATOM 2064 C C . TYR A 1 254 ? -31.706 -14.990 61.774 1.00 81.56 254 TYR A C 1
ATOM 2066 O O . TYR A 1 254 ? -32.133 -13.927 62.234 1.00 81.56 254 TYR A O 1
ATOM 2074 N N . ARG A 1 255 ? -31.290 -15.979 62.578 1.00 80.38 255 ARG A N 1
ATOM 2075 C CA . ARG A 1 255 ? -31.293 -15.859 64.048 1.00 80.38 255 ARG A CA 1
ATOM 2076 C C . ARG A 1 255 ? -30.379 -14.741 64.532 1.00 80.38 255 ARG A C 1
ATOM 2078 O O . ARG A 1 255 ? -30.790 -13.979 65.407 1.00 80.38 255 ARG A O 1
ATOM 2085 N N . LYS A 1 256 ? -29.180 -14.605 63.960 1.00 77.44 256 LYS A N 1
ATOM 2086 C CA . LYS A 1 256 ? -28.244 -13.521 64.299 1.00 77.44 256 LYS A CA 1
ATOM 2087 C C . LYS A 1 256 ? -28.837 -12.150 63.996 1.00 77.44 256 LYS A C 1
ATOM 2089 O O . LYS A 1 256 ? -28.779 -11.270 64.854 1.00 77.44 256 LYS A O 1
ATOM 2094 N N . ALA A 1 257 ? -29.455 -11.979 62.826 1.00 80.19 257 ALA A N 1
ATOM 2095 C CA . ALA A 1 257 ? -30.102 -10.723 62.451 1.00 80.19 257 ALA A CA 1
ATOM 2096 C C . ALA A 1 257 ? -31.248 -10.358 63.414 1.00 80.19 257 ALA A C 1
ATOM 2098 O O . ALA A 1 257 ? -31.313 -9.229 63.904 1.00 80.19 257 ALA A O 1
ATOM 2099 N N . ILE A 1 258 ? -32.108 -11.324 63.761 1.00 84.38 258 ILE A N 1
ATOM 2100 C CA . ILE A 1 258 ? -33.190 -11.125 64.740 1.00 84.38 258 ILE A CA 1
ATOM 2101 C C . ILE A 1 258 ? -32.622 -10.767 66.116 1.00 84.38 258 ILE A C 1
ATOM 2103 O O . ILE A 1 258 ? -33.098 -9.830 66.759 1.00 84.38 258 ILE A O 1
ATOM 2107 N N . HIS A 1 259 ? -31.582 -11.473 66.561 1.00 79.94 259 HIS A N 1
ATOM 2108 C CA . HIS A 1 259 ? -30.947 -11.212 67.847 1.00 79.94 259 HIS A CA 1
ATOM 2109 C C . HIS A 1 259 ? -30.309 -9.818 67.911 1.00 79.94 259 HIS A C 1
ATOM 2111 O O . HIS A 1 259 ? -30.440 -9.129 68.926 1.00 79.94 259 HIS A O 1
ATOM 2117 N N . ALA A 1 260 ? -29.667 -9.371 66.829 1.00 76.38 260 ALA A N 1
ATOM 2118 C CA . ALA A 1 260 ? -29.108 -8.028 66.721 1.00 76.38 260 ALA A CA 1
ATOM 2119 C C . ALA A 1 260 ? -30.205 -6.957 66.831 1.00 76.38 260 ALA A C 1
ATOM 2121 O O . ALA A 1 260 ? -30.073 -6.034 67.635 1.00 76.38 260 ALA A O 1
ATOM 2122 N N . MET A 1 261 ? -31.324 -7.128 66.116 1.00 83.00 261 MET A N 1
ATOM 2123 C CA . MET A 1 261 ? -32.473 -6.219 66.210 1.00 83.00 261 MET A CA 1
ATOM 2124 C C . MET A 1 261 ? -33.052 -6.179 67.627 1.00 83.00 261 MET A C 1
ATOM 2126 O O . MET A 1 261 ? -33.199 -5.106 68.202 1.00 83.00 261 MET A O 1
ATOM 2130 N N . GLN A 1 262 ? -33.312 -7.334 68.244 1.00 81.50 262 GLN A N 1
ATOM 2131 C CA . GLN A 1 262 ? -33.814 -7.405 69.623 1.00 81.50 262 GLN A CA 1
ATOM 2132 C C . GLN A 1 262 ? -32.858 -6.771 70.638 1.00 81.50 262 GLN A C 1
ATOM 2134 O O . GLN A 1 262 ? -33.293 -6.251 71.665 1.00 81.50 262 GLN A O 1
ATOM 2139 N N . THR A 1 263 ? -31.551 -6.862 70.403 1.00 79.06 263 THR A N 1
ATOM 2140 C CA . THR A 1 263 ? -30.535 -6.266 71.276 1.00 79.06 263 THR A CA 1
ATOM 2141 C C . THR A 1 263 ? -30.527 -4.752 71.131 1.00 79.06 263 THR A C 1
ATOM 2143 O O . THR A 1 263 ? -30.633 -4.061 72.139 1.00 79.06 263 THR A O 1
ATOM 2146 N N . LEU A 1 264 ? -30.524 -4.245 69.896 1.00 76.44 264 LEU A N 1
ATOM 2147 C CA . LEU A 1 264 ? -30.635 -2.817 69.617 1.00 76.44 264 LEU A CA 1
ATOM 2148 C C . LEU A 1 264 ? -31.910 -2.223 70.232 1.00 76.44 264 LEU A C 1
ATOM 2150 O O . LEU A 1 264 ? -31.835 -1.216 70.928 1.00 76.44 264 LEU A O 1
ATOM 2154 N N . MET A 1 265 ? -33.064 -2.872 70.038 1.00 81.44 265 MET A N 1
ATOM 2155 C CA . MET A 1 265 ? -34.343 -2.393 70.576 1.00 81.44 265 MET A CA 1
ATOM 2156 C C . MET A 1 265 ? -34.337 -2.340 72.105 1.00 81.44 265 MET A C 1
ATOM 2158 O O . MET A 1 265 ? -34.786 -1.356 72.684 1.00 81.44 265 MET A O 1
ATOM 2162 N N . ARG A 1 266 ? -33.773 -3.360 72.768 1.00 78.75 266 ARG A N 1
ATOM 2163 C CA . ARG A 1 266 ? -33.621 -3.368 74.232 1.00 78.75 266 ARG A CA 1
ATOM 2164 C C . ARG A 1 266 ? -32.681 -2.269 74.724 1.00 78.75 266 ARG A C 1
ATOM 2166 O O . ARG A 1 266 ? -32.966 -1.667 75.752 1.00 78.75 266 ARG A O 1
ATOM 2173 N N . SER A 1 267 ? -31.590 -1.995 74.009 1.00 71.44 267 SER A N 1
ATOM 2174 C CA . SER A 1 267 ? -30.677 -0.896 74.344 1.00 71.44 267 SER A CA 1
ATOM 2175 C C . SER A 1 267 ? -31.341 0.471 74.191 1.00 71.44 267 SER A C 1
ATOM 2177 O O . SER A 1 267 ? -31.199 1.306 75.078 1.00 71.44 267 SER A O 1
ATOM 2179 N N . ILE A 1 268 ? -32.100 0.686 73.110 1.00 72.06 268 ILE A N 1
ATOM 2180 C CA . ILE A 1 268 ? -32.861 1.926 72.894 1.00 72.06 268 ILE A CA 1
ATOM 2181 C C . ILE A 1 268 ? -33.912 2.099 73.994 1.00 72.06 268 ILE A C 1
ATOM 2183 O O . ILE A 1 268 ? -33.997 3.164 74.595 1.00 72.06 268 ILE A O 1
ATOM 2187 N N . GLN A 1 269 ? -34.662 1.041 74.308 1.00 74.19 269 GLN A N 1
ATOM 2188 C CA . GLN A 1 269 ? -35.655 1.063 75.379 1.00 74.19 269 GLN A CA 1
ATOM 2189 C C . GLN A 1 269 ? -35.016 1.367 76.743 1.00 74.19 269 GLN A C 1
ATOM 2191 O O . GLN A 1 269 ? -35.504 2.225 77.468 1.00 74.19 269 GLN A O 1
ATOM 2196 N N . GLY A 1 270 ? -33.881 0.735 77.060 1.00 72.06 270 GLY A N 1
ATOM 2197 C CA . GLY A 1 270 ? -33.134 1.012 78.288 1.00 72.06 270 GLY A CA 1
ATOM 2198 C C . GLY A 1 270 ? -32.667 2.467 78.388 1.00 72.06 270 GLY A C 1
ATOM 2199 O O . GLY A 1 270 ? -32.823 3.078 79.439 1.00 72.06 270 GLY A O 1
ATOM 2200 N N . ALA A 1 271 ? -32.172 3.041 77.288 1.00 69.69 271 ALA A N 1
ATOM 2201 C CA . ALA A 1 271 ? -31.772 4.448 77.234 1.00 69.69 271 ALA A CA 1
ATOM 2202 C C . ALA A 1 271 ? -32.961 5.417 77.388 1.00 69.69 271 ALA A C 1
ATOM 2204 O O . ALA A 1 271 ? -32.798 6.509 77.922 1.00 69.69 271 ALA A O 1
ATOM 2205 N N . MET A 1 272 ? -34.162 5.029 76.944 1.00 65.38 272 MET A N 1
ATOM 2206 C CA . MET A 1 272 ? -35.388 5.813 77.154 1.00 65.38 272 MET A CA 1
ATOM 2207 C C . MET A 1 272 ? -35.887 5.763 78.605 1.00 65.38 272 MET A C 1
ATOM 2209 O O . MET A 1 272 ? -36.499 6.723 79.073 1.00 65.38 272 MET A O 1
ATOM 2213 N N . ASP A 1 273 ? -35.630 4.659 79.308 1.00 72.12 273 ASP A N 1
ATOM 2214 C CA . ASP A 1 273 ? -36.075 4.435 80.686 1.00 72.12 273 ASP A CA 1
ATOM 2215 C C . ASP A 1 273 ? -35.081 4.975 81.746 1.00 72.12 273 ASP A C 1
ATOM 2217 O O . ASP A 1 273 ? -35.404 5.011 82.941 1.00 72.12 273 ASP A O 1
ATOM 2221 N N . GLU A 1 274 ? -33.888 5.434 81.340 1.00 65.12 274 GLU A N 1
ATOM 2222 C CA . GLU A 1 274 ? -32.907 6.093 82.215 1.00 65.12 274 GLU A CA 1
ATOM 2223 C C . GLU A 1 274 ? -33.414 7.470 82.684 1.00 65.12 274 GLU A C 1
ATOM 2225 O O . GLU A 1 274 ? -33.523 8.426 81.920 1.00 65.12 274 GLU A O 1
ATOM 2230 N N . LYS A 1 275 ? -33.732 7.588 83.982 1.00 52.59 275 LYS A N 1
ATOM 2231 C CA . LYS A 1 275 ? -34.340 8.801 84.561 1.00 52.59 275 LYS A CA 1
ATOM 2232 C C . LYS A 1 275 ? -33.370 9.919 84.959 1.00 52.59 275 LYS A C 1
ATOM 2234 O O . LYS A 1 275 ? -33.850 11.000 85.283 1.00 52.59 275 LYS A O 1
ATOM 2239 N N . GLU A 1 276 ? -32.053 9.720 84.917 1.00 46.69 276 GLU A N 1
ATOM 2240 C CA . GLU A 1 276 ? -31.078 10.792 85.179 1.00 46.69 276 GLU A CA 1
ATOM 2241 C C . GLU A 1 276 ? -29.815 10.622 84.317 1.00 46.69 276 GLU A C 1
ATOM 2243 O O . GLU A 1 276 ? -29.187 9.563 84.368 1.00 46.69 276 GLU A O 1
ATOM 2248 N N . PRO A 1 277 ? -29.393 11.648 83.552 1.00 47.41 277 PRO A N 1
ATOM 2249 C CA . PRO A 1 277 ? -28.124 11.605 82.843 1.00 47.41 277 PRO A CA 1
ATOM 2250 C C . PRO A 1 277 ? -26.973 11.655 83.854 1.00 47.41 277 PRO A C 1
ATOM 2252 O O . PRO A 1 277 ? -26.802 12.643 84.573 1.00 47.41 277 PRO A O 1
ATOM 2255 N N . ILE A 1 278 ? -26.143 10.610 83.892 1.00 47.53 278 ILE A N 1
ATOM 2256 C CA . ILE A 1 278 ? -24.857 10.660 84.593 1.00 47.53 278 ILE A CA 1
ATOM 2257 C C . ILE A 1 278 ? -23.950 11.609 83.801 1.00 47.53 278 ILE A C 1
ATOM 2259 O O . ILE A 1 278 ? -23.314 11.219 82.824 1.00 47.53 278 ILE A O 1
ATOM 2263 N N . ILE A 1 279 ? -23.888 12.875 84.218 1.00 41.56 279 ILE A N 1
ATOM 2264 C CA . ILE A 1 279 ? -22.884 13.817 83.718 1.00 41.56 279 ILE A CA 1
ATOM 2265 C C . ILE A 1 279 ? -21.541 13.418 84.336 1.00 41.56 279 ILE A C 1
ATOM 2267 O O . ILE A 1 279 ? -21.221 13.797 85.463 1.00 41.56 279 ILE A O 1
ATOM 2271 N N . ILE A 1 280 ? -20.741 12.644 83.603 1.00 40.72 280 ILE A N 1
ATOM 2272 C CA . ILE A 1 280 ? -19.323 12.481 83.926 1.00 40.72 280 ILE A CA 1
ATOM 2273 C C . ILE A 1 280 ? -18.607 13.711 83.365 1.00 40.72 280 ILE A C 1
ATOM 2275 O O . ILE A 1 280 ? -18.315 13.779 82.175 1.00 40.72 280 ILE A O 1
ATOM 2279 N N . ASN A 1 281 ? -18.357 14.704 84.219 1.00 37.06 281 ASN A N 1
ATOM 2280 C CA . ASN A 1 281 ? -17.441 15.793 83.885 1.00 37.06 281 ASN A CA 1
ATOM 2281 C C . ASN A 1 281 ? -16.007 15.245 83.878 1.00 37.06 281 ASN A C 1
ATOM 2283 O O . ASN A 1 281 ? -15.482 14.883 84.934 1.00 37.06 281 ASN A O 1
ATOM 2287 N N . GLY A 1 282 ? -15.394 15.212 82.696 1.00 34.53 282 GLY A N 1
ATOM 2288 C CA . GLY A 1 282 ? -13.970 14.975 82.468 1.00 34.53 282 GLY A CA 1
ATOM 2289 C C . GLY A 1 282 ? -13.487 15.837 81.318 1.00 34.53 282 GLY A C 1
ATOM 2290 O O . GLY A 1 282 ? -14.068 15.690 80.222 1.00 34.53 282 GLY A O 1
#

Solvent-accessible surface area (backbone atoms only — not comparable to full-atom values): 16389 Å² total; per-residue (Å²): 133,84,79,76,75,78,73,86,66,59,82,85,46,57,72,69,59,37,51,52,50,54,50,50,52,51,54,51,45,46,52,52,28,49,52,44,39,52,52,7,48,58,52,42,55,53,42,52,55,32,57,76,69,69,64,76,45,52,62,59,51,33,50,73,75,71,39,54,66,69,58,50,52,43,30,28,33,34,26,58,52,37,75,75,46,56,73,71,50,27,52,52,56,29,65,38,52,64,73,39,45,41,54,58,31,37,86,68,28,61,73,43,70,40,38,38,53,40,41,47,37,39,71,72,65,77,37,71,46,56,62,56,43,50,51,50,30,51,53,40,48,50,51,53,51,51,50,57,49,52,51,53,52,50,51,55,50,49,58,51,47,52,57,56,71,70,49,76,81,84,79,81,81,76,90,76,85,65,94,69,75,53,70,65,62,52,54,50,50,53,52,47,34,72,74,72,43,73,69,69,75,66,69,84,58,88,76,80,76,85,89,65,61,75,69,53,56,54,54,51,53,51,51,52,51,53,48,53,47,45,68,72,52,52,71,59,77,75,42,59,65,61,62,67,72,46,56,69,70,60,53,49,53,52,49,52,54,52,49,50,52,57,48,51,51,50,51,54,51,52,63,70,67,56,89,69,85,83,80,79,88,126

Foldseek 3Di:
DPPPPPDDDLVVDDPVVSVVVVVVVQVVLLVVLVVLLVLLVVLLVLVVVCVVVVVPCSCVVCVVVPHHPVNNVLSVLLNVVLVVDDPVLNSLSSSADSVQSSCLSDPCCPVDPLSVVLSVCSSVVVDRDPVSSVVSSVVVVVVVVVVVVVVVVVVVVVVVVVVVVPDDDPDDDDDDPDPDDDPVNVVVVVVVCVVLNDPVVPVDDDPPPPDDDPVVVVVVVVSVVVVVVCVVCVVVVVVVVVLVVDDPVVVVVVVVVVVVVVVVVVVVVVVVPDPDDPPPDD

Sequence (282 aa):
MTNEIETFNYGDLDISTAAFLRKKENNMREIVGKAYTELGRELKEAQERLSKCGYGCFQDWCTHIGIDRMKAMRLIQRYELIITKCDEQASLLEDLPVSLTYEIARPSAESTEPKRQAKQAVLNGEVKTLKEYRELLAEKEAAEAALKQAEREADILRDKLEQVEEAEPEIRTKYVEVKTPDPELLAENERYKELFGDISMYEGRTTRVTNGDAITYTVYEFSEDVRKFVEKYGHLTHFSREFSEMIDEGKEEYRKAIHAMQTLMRSIQGAMDEKEPIIING

Radius of gyration: 45.89 Å; Cα contacts (8 Å, |Δi|>4): 114; chains: 1; bounding box: 87×54×117 Å

Mean predicted aligned error: 17.81 Å

Secondary structure (DSSP, 8-state):
---------GGGS-HHHHHHHHHHHHHHHHHHHHHHHHHHHHHHHHHHHHHHTT---HHHHHHHTT--HHHHHHHHHHHHHHHTS-HHHHHHHHHS-HHHHHHHHSGGGGSSHHHHHHHHHHHTTS--SHHHHHHHHHHHHHHHHHHHHHHHHHHHHHHHHHHHHHS-----------SS--HHHHHHHHHHHHHH--GGGSSS-----TT--HHHHHHHHHHHHHHHHHHHHGGGGG-HHHHHHS-HHHHHHHHHHHHHHHHHHHHHHHHHH--S------

Nearest PDB structures (foldseek):
  8abq-assembly1_A  TM=2.046E-01  e=5.863E+00  Homo sapiens
  2v0o-assembly2_C  TM=1.669E-01  e=4.987E+00  Homo sapiens